Protein AF-A0A7V3SNQ9-F1 (afdb_monomer_lite)

Structure (mmCIF, N/CA/C/O backbone):
data_AF-A0A7V3SNQ9-F1
#
_entry.id   AF-A0A7V3SNQ9-F1
#
loop_
_atom_site.group_PDB
_atom_site.id
_atom_site.type_symbol
_atom_site.label_atom_id
_atom_site.label_alt_id
_atom_site.label_comp_id
_atom_site.label_asym_id
_atom_site.label_entity_id
_atom_site.label_seq_id
_atom_site.pdbx_PDB_ins_code
_atom_site.Cartn_x
_atom_site.Cartn_y
_atom_site.Cartn_z
_atom_site.occupancy
_atom_site.B_iso_or_equiv
_atom_site.auth_seq_id
_atom_site.auth_comp_id
_at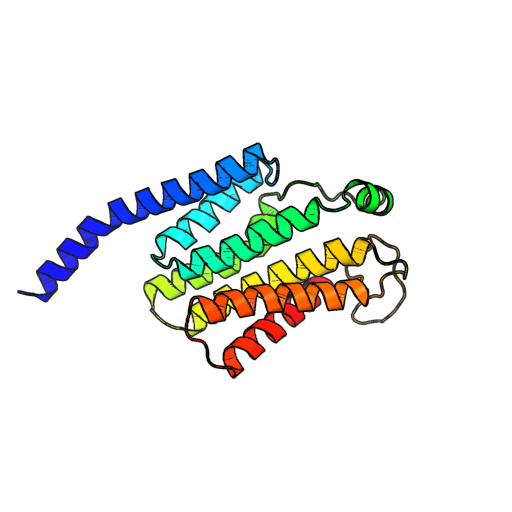om_site.auth_asym_id
_atom_site.auth_atom_id
_atom_site.pdbx_PDB_model_num
ATOM 1 N N . MET A 1 1 ? -28.960 12.012 31.527 1.00 56.34 1 MET A N 1
ATOM 2 C CA . MET A 1 1 ? -27.952 11.329 32.367 1.00 56.34 1 MET A CA 1
ATOM 3 C C . MET A 1 1 ? -27.255 10.157 31.669 1.00 56.34 1 MET A C 1
ATOM 5 O O . MET A 1 1 ? -26.177 9.825 32.125 1.00 56.34 1 MET A O 1
ATOM 9 N N . SER A 1 2 ? -27.775 9.563 30.577 1.00 59.91 2 SER A N 1
ATOM 10 C CA . SER A 1 2 ? -27.042 8.512 29.832 1.00 59.91 2 SER A CA 1
ATOM 11 C C . SER A 1 2 ? -25.977 9.059 28.866 1.00 59.91 2 SER A C 1
ATOM 13 O O . SER A 1 2 ? -24.865 8.559 28.856 1.00 59.91 2 SER A O 1
ATOM 15 N N . ALA A 1 3 ? -26.262 10.145 28.134 1.00 58.03 3 ALA A N 1
ATOM 16 C CA . ALA A 1 3 ? -25.325 10.704 27.147 1.00 58.03 3 ALA A CA 1
ATOM 17 C C . ALA A 1 3 ? -24.013 11.252 27.747 1.00 58.03 3 ALA A C 1
ATOM 19 O O . ALA A 1 3 ? -22.988 11.243 27.079 1.00 58.03 3 ALA A O 1
ATOM 20 N N . SER A 1 4 ? -24.036 11.721 29.001 1.00 61.12 4 SER A N 1
ATOM 21 C CA . SER A 1 4 ? -22.838 12.199 29.704 1.00 61.12 4 SER A CA 1
ATOM 22 C C . SER A 1 4 ? -21.940 11.048 30.169 1.00 61.12 4 SER A C 1
ATOM 24 O O . SER A 1 4 ? -20.722 11.168 30.102 1.00 61.12 4 SER A O 1
ATOM 26 N N . ALA A 1 5 ? -22.535 9.923 30.582 1.00 61.12 5 ALA A N 1
ATOM 27 C CA . ALA A 1 5 ? -21.797 8.737 31.012 1.00 61.12 5 ALA A CA 1
ATOM 28 C C . ALA A 1 5 ? -21.094 8.052 29.825 1.00 61.12 5 ALA A C 1
ATOM 30 O O . ALA A 1 5 ? -19.907 7.759 29.925 1.00 61.12 5 ALA A O 1
ATOM 31 N N . ASP A 1 6 ? -21.775 7.919 28.677 1.00 60.25 6 ASP A N 1
ATOM 32 C CA . ASP A 1 6 ? -21.181 7.360 27.449 1.00 60.25 6 ASP A CA 1
ATOM 33 C C . ASP A 1 6 ? -19.996 8.202 26.946 1.00 60.25 6 ASP A C 1
ATOM 35 O O . ASP A 1 6 ? -18.978 7.659 26.517 1.00 60.25 6 ASP A O 1
ATOM 39 N N . SER A 1 7 ? -20.092 9.535 27.026 1.00 61.72 7 SER A N 1
ATOM 40 C CA . SER A 1 7 ? -18.997 10.421 26.615 1.00 61.72 7 SER A CA 1
ATOM 41 C C . SER A 1 7 ? -17.794 10.366 27.561 1.00 61.72 7 SER A C 1
ATOM 43 O O . SER A 1 7 ? -16.654 10.422 27.105 1.00 61.72 7 SER A O 1
ATOM 45 N N . GLU A 1 8 ? -18.019 10.229 28.870 1.00 61.47 8 GLU A N 1
ATOM 46 C CA . GLU A 1 8 ? -16.934 10.115 29.853 1.00 61.47 8 GLU A CA 1
ATOM 47 C C . GLU A 1 8 ? -16.230 8.753 29.760 1.00 61.47 8 GLU A C 1
ATOM 49 O O . GLU A 1 8 ? -15.000 8.692 29.826 1.00 61.47 8 GLU A O 1
ATOM 54 N N . GLU A 1 9 ? -16.981 7.675 29.521 1.00 61.00 9 GLU A N 1
ATOM 55 C CA . GLU A 1 9 ? -16.439 6.325 29.329 1.00 61.00 9 GLU A CA 1
ATOM 56 C C . GLU A 1 9 ? -15.665 6.207 27.999 1.00 61.00 9 GLU A C 1
ATOM 58 O O . GLU A 1 9 ? -14.564 5.646 27.960 1.00 61.00 9 GLU A O 1
ATOM 63 N N . GLN A 1 10 ? -16.156 6.843 26.924 1.00 60.59 10 GLN A N 1
ATOM 64 C CA . GLN A 1 10 ? -15.429 6.959 25.651 1.00 60.59 10 GLN A CA 1
ATOM 65 C C . GLN A 1 10 ? -14.103 7.718 25.791 1.00 60.59 10 GLN A C 1
ATOM 67 O O . GLN A 1 10 ? -13.087 7.293 25.231 1.00 60.59 10 GLN A O 1
ATOM 72 N N . VAL A 1 11 ? -14.080 8.819 26.548 1.00 65.00 11 VAL A N 1
ATOM 73 C CA . VAL A 1 11 ? -12.856 9.607 26.772 1.00 65.00 11 VAL A CA 1
ATOM 74 C C . VAL A 1 11 ? -11.849 8.843 27.638 1.00 65.00 11 VAL A C 1
ATOM 76 O O . VAL A 1 11 ? -10.647 8.940 27.392 1.00 65.00 11 VAL A O 1
ATOM 79 N N . GLN A 1 12 ? -12.303 8.034 28.600 1.00 63.94 12 GLN A N 1
ATOM 80 C CA . GLN A 1 12 ? -11.417 7.204 29.430 1.00 63.94 12 GLN A CA 1
ATOM 81 C C . GLN A 1 12 ? -10.809 6.010 28.672 1.00 63.94 12 GLN A C 1
ATOM 83 O O . GLN A 1 12 ? -9.670 5.628 28.950 1.00 63.94 12 GLN A O 1
ATOM 88 N N . GLY A 1 13 ? -11.514 5.445 27.684 1.00 72.06 13 GLY A N 1
ATOM 89 C CA . GLY A 1 13 ? -10.998 4.357 26.838 1.00 72.06 13 GLY A CA 1
ATOM 90 C C . GLY A 1 13 ? -9.998 4.803 25.760 1.00 72.06 13 GLY A C 1
ATOM 91 O O . GLY A 1 13 ? -9.189 3.999 25.287 1.00 72.06 13 GLY A O 1
ATOM 92 N N . LEU A 1 14 ? -10.015 6.086 25.391 1.00 77.00 14 LEU A N 1
ATOM 93 C CA . LEU A 1 14 ? -9.230 6.642 24.285 1.00 77.00 14 LEU A CA 1
ATOM 94 C C . LEU A 1 14 ? -7.699 6.612 24.511 1.00 77.00 14 LEU A C 1
ATOM 96 O O . LEU A 1 14 ? -6.973 6.204 23.606 1.00 77.00 14 LEU A O 1
ATOM 100 N N . PRO A 1 15 ? -7.149 6.944 25.695 1.00 83.69 15 PRO A N 1
ATOM 101 C CA . PRO A 1 15 ? -5.716 6.794 25.953 1.00 83.69 15 PRO A CA 1
ATOM 102 C C . PRO A 1 15 ? -5.244 5.339 25.848 1.00 83.69 15 PRO A C 1
ATOM 104 O O . PRO A 1 15 ? -4.175 5.067 25.302 1.00 83.69 15 PRO A O 1
ATOM 107 N N . VAL A 1 16 ? -6.049 4.391 26.340 1.00 83.88 16 VAL A N 1
ATOM 108 C CA . VAL A 1 16 ? -5.709 2.961 26.332 1.00 83.88 16 VAL A CA 1
ATOM 109 C C . VAL A 1 16 ? -5.695 2.414 24.903 1.00 83.88 16 VAL A C 1
ATOM 111 O O . VAL A 1 16 ? -4.757 1.704 24.531 1.00 83.88 16 VAL A O 1
ATOM 114 N N . SER A 1 17 ? -6.680 2.779 24.076 1.00 86.31 17 SER A N 1
ATOM 115 C CA . SER A 1 17 ? -6.736 2.351 22.673 1.00 86.31 17 SER A CA 1
ATOM 116 C C . SER A 1 17 ? -5.580 2.923 21.845 1.00 86.31 17 SER A C 1
ATOM 118 O O . SER A 1 17 ? -4.980 2.196 21.051 1.00 86.31 17 SER A O 1
ATOM 120 N N . LEU A 1 18 ? -5.183 4.177 22.090 1.00 91.75 18 LEU A N 1
ATOM 121 C CA . LEU A 1 18 ? -4.022 4.796 21.442 1.00 91.75 18 LEU A CA 1
ATOM 122 C C . LEU A 1 18 ? -2.698 4.121 21.824 1.00 91.75 18 LEU A C 1
ATOM 124 O O . LEU A 1 18 ? -1.842 3.927 20.955 1.00 91.75 18 LEU A O 1
ATOM 128 N N . LEU A 1 19 ? -2.529 3.737 23.093 1.00 93.31 19 LEU A N 1
ATOM 129 C CA . LEU A 1 19 ? -1.346 3.005 23.560 1.00 93.31 19 LEU A CA 1
ATOM 130 C C . LEU A 1 19 ? -1.280 1.594 22.969 1.00 93.31 19 LEU A C 1
ATOM 132 O O . LEU A 1 19 ? -0.215 1.166 22.519 1.00 93.31 19 LEU A O 1
ATOM 136 N N . LEU A 1 20 ? -2.413 0.887 22.912 1.00 93.62 20 LEU A N 1
ATOM 137 C CA . LEU A 1 20 ? -2.489 -0.423 22.268 1.00 93.62 20 LEU A CA 1
ATOM 138 C C . LEU A 1 20 ? -2.165 -0.324 20.771 1.00 93.62 20 LEU A C 1
ATOM 140 O O . LEU A 1 20 ? -1.368 -1.111 20.258 1.00 93.62 20 LEU A O 1
ATOM 144 N N . ALA A 1 21 ? -2.715 0.675 20.079 1.00 94.94 21 ALA A N 1
ATOM 145 C CA . ALA A 1 21 ? -2.416 0.936 18.676 1.00 94.94 21 ALA A CA 1
ATOM 146 C C . ALA A 1 21 ? -0.919 1.200 18.446 1.00 94.94 21 ALA A C 1
ATOM 148 O O . ALA A 1 21 ? -0.330 0.656 17.508 1.00 94.94 21 ALA A O 1
ATOM 149 N N . ALA A 1 22 ? -0.285 1.989 19.319 1.00 96.06 22 ALA A N 1
ATOM 150 C CA . ALA A 1 22 ? 1.150 2.257 19.254 1.00 96.06 22 ALA A CA 1
ATOM 151 C C . ALA A 1 22 ? 1.970 0.979 19.483 1.00 96.06 22 ALA A C 1
ATOM 153 O O . ALA A 1 22 ? 2.929 0.720 18.754 1.00 96.06 22 ALA A O 1
ATOM 154 N N . PHE A 1 23 ? 1.573 0.149 20.450 1.00 96.62 23 PHE A N 1
ATOM 155 C CA . PHE A 1 23 ? 2.221 -1.133 20.726 1.00 96.62 23 PHE A CA 1
ATOM 156 C C . PHE A 1 23 ? 2.153 -2.085 19.522 1.00 96.62 23 PHE A C 1
ATOM 158 O O . PHE A 1 23 ? 3.176 -2.642 19.115 1.00 96.62 23 PHE A O 1
ATOM 165 N N . LEU A 1 24 ? 0.976 -2.229 18.905 1.00 96.38 24 LEU A N 1
ATOM 166 C CA . LEU A 1 24 ? 0.789 -3.066 17.715 1.00 96.38 24 LEU A CA 1
ATOM 167 C C . LEU A 1 24 ? 1.603 -2.545 16.521 1.00 96.38 24 LEU A C 1
ATOM 169 O O . LEU A 1 24 ? 2.325 -3.318 15.883 1.00 96.38 24 LEU A O 1
ATOM 173 N N . ALA A 1 25 ? 1.563 -1.233 16.263 1.00 96.06 25 ALA A N 1
ATOM 174 C CA . ALA A 1 25 ? 2.365 -0.600 15.215 1.00 96.06 25 ALA A CA 1
ATOM 175 C C . ALA A 1 25 ? 3.869 -0.825 15.438 1.00 96.06 25 ALA A C 1
ATOM 177 O O . ALA A 1 25 ? 4.585 -1.220 14.513 1.00 96.06 25 ALA A O 1
ATOM 178 N N . ALA A 1 26 ? 4.348 -0.647 16.673 1.00 96.38 26 ALA A N 1
ATOM 179 C CA . ALA A 1 26 ? 5.737 -0.906 17.035 1.00 96.38 26 ALA A CA 1
ATOM 180 C C . ALA A 1 26 ? 6.115 -2.378 16.813 1.00 96.38 26 ALA A C 1
ATOM 182 O O . ALA A 1 26 ? 7.167 -2.653 16.237 1.00 96.38 26 ALA A O 1
ATOM 183 N N . GLY A 1 27 ? 5.255 -3.327 17.193 1.00 96.12 27 GLY A N 1
ATOM 184 C CA . GLY A 1 27 ? 5.474 -4.757 16.954 1.00 96.12 27 GLY A CA 1
ATOM 185 C C . GLY A 1 27 ? 5.683 -5.084 15.470 1.00 96.12 27 GLY A C 1
ATOM 186 O O . GLY A 1 27 ? 6.649 -5.772 15.109 1.00 96.12 27 GLY A O 1
ATOM 187 N N . VAL A 1 28 ? 4.836 -4.529 14.597 1.00 95.94 28 VAL A N 1
ATOM 188 C CA . VAL A 1 28 ? 4.948 -4.678 13.134 1.00 95.94 28 VAL A CA 1
ATOM 189 C C . VAL A 1 28 ? 6.248 -4.052 12.617 1.00 95.94 28 VAL A C 1
ATOM 191 O O . VAL A 1 28 ? 7.011 -4.710 11.902 1.00 95.94 28 VAL A O 1
ATOM 194 N N . VAL A 1 29 ? 6.550 -2.812 13.013 1.00 95.88 29 VAL A N 1
ATOM 195 C CA . VAL A 1 29 ? 7.745 -2.079 12.562 1.00 95.88 29 VAL A CA 1
ATOM 196 C C . VAL A 1 29 ? 9.039 -2.747 13.025 1.00 95.88 29 VAL A C 1
ATOM 198 O O . VAL A 1 29 ? 9.966 -2.910 12.229 1.00 95.88 29 VAL A O 1
ATOM 201 N N . LEU A 1 30 ? 9.113 -3.193 14.280 1.00 95.38 30 LEU A N 1
ATOM 202 C CA . LEU A 1 30 ? 10.278 -3.904 14.814 1.00 95.38 30 LEU A CA 1
ATOM 203 C C . LEU A 1 30 ? 10.506 -5.224 14.075 1.00 95.38 30 LEU A C 1
ATOM 205 O O . LEU A 1 30 ? 11.644 -5.559 13.735 1.00 95.38 30 LEU A O 1
ATOM 209 N N . SER A 1 31 ? 9.432 -5.955 13.773 1.00 94.12 31 SER A N 1
ATOM 210 C CA . SER A 1 31 ? 9.502 -7.186 12.977 1.00 94.12 31 SER A CA 1
ATOM 211 C C . SER A 1 31 ? 10.017 -6.897 11.565 1.00 94.12 31 SER A C 1
ATOM 213 O O . SER A 1 31 ? 10.958 -7.539 11.093 1.00 94.12 31 SER A O 1
ATOM 215 N N . ALA A 1 32 ? 9.489 -5.857 10.920 1.00 92.75 32 ALA A N 1
ATOM 216 C CA . ALA A 1 32 ? 9.933 -5.405 9.608 1.00 92.75 32 ALA A CA 1
ATOM 217 C C . ALA A 1 32 ? 11.400 -4.937 9.584 1.00 92.75 32 ALA A C 1
ATOM 219 O O . ALA A 1 32 ? 12.126 -5.232 8.629 1.00 92.75 32 ALA A O 1
ATOM 220 N N . LEU A 1 33 ? 11.871 -4.249 10.628 1.00 91.62 33 LEU A N 1
ATOM 221 C CA . LEU A 1 33 ? 13.273 -3.852 10.781 1.00 91.62 33 LEU A CA 1
ATOM 222 C C . LEU A 1 33 ? 14.192 -5.068 10.927 1.00 91.62 33 LEU A C 1
ATOM 224 O O . LEU A 1 33 ? 15.201 -5.145 10.220 1.00 91.62 33 LEU A O 1
ATOM 228 N N . ARG A 1 34 ? 13.821 -6.050 11.765 1.00 91.94 34 ARG A N 1
ATOM 229 C CA . ARG A 1 34 ? 14.575 -7.312 11.914 1.00 91.94 34 ARG A CA 1
ATOM 230 C C . ARG A 1 34 ? 14.669 -8.065 10.599 1.00 91.94 34 ARG A C 1
ATOM 232 O O . ARG A 1 34 ? 15.743 -8.530 10.216 1.00 91.94 34 ARG A O 1
ATOM 239 N N . LEU A 1 35 ? 13.567 -8.108 9.858 1.00 90.56 35 LEU A N 1
ATOM 240 C CA . LEU A 1 35 ? 13.554 -8.710 8.537 1.00 90.56 35 LEU A CA 1
ATOM 241 C C . LEU A 1 35 ? 14.324 -7.867 7.510 1.00 90.56 35 LEU A C 1
ATOM 243 O O . LEU A 1 35 ? 14.667 -8.400 6.460 1.00 90.56 35 LEU A O 1
ATOM 247 N N . ARG A 1 36 ? 14.670 -6.599 7.787 1.00 89.44 36 ARG A N 1
ATOM 248 C CA . ARG A 1 36 ? 15.285 -5.591 6.889 1.00 89.44 36 ARG A CA 1
ATOM 249 C C . ARG A 1 36 ? 14.369 -5.104 5.755 1.00 89.44 36 ARG A C 1
ATOM 251 O O . ARG A 1 36 ? 14.854 -4.889 4.638 1.00 89.44 36 ARG A O 1
ATOM 258 N N . TRP A 1 37 ? 13.057 -5.067 5.985 1.00 89.69 37 TRP A N 1
ATOM 259 C CA . TRP A 1 37 ? 12.030 -4.621 5.023 1.00 89.69 37 TRP A CA 1
ATOM 260 C C . TRP A 1 37 ? 11.994 -3.088 4.929 1.00 89.69 37 TRP A C 1
ATOM 262 O O . TRP A 1 37 ? 11.825 -2.536 3.845 1.00 89.69 37 TRP A O 1
ATOM 272 N N . LEU A 1 38 ? 12.259 -2.411 6.050 1.00 90.12 38 LEU A N 1
ATOM 273 C CA . LEU A 1 38 ? 12.266 -0.953 6.175 1.00 90.12 38 LEU A CA 1
ATOM 274 C C . LEU A 1 38 ? 13.678 -0.410 6.430 1.00 90.12 38 LEU A C 1
ATOM 276 O O . LEU A 1 38 ? 14.527 -1.085 7.027 1.00 90.12 38 LEU A O 1
ATOM 280 N N . SER A 1 39 ? 13.938 0.813 5.963 1.00 92.25 39 SER A N 1
ATOM 281 C CA . SER A 1 39 ? 15.069 1.621 6.432 1.00 92.25 39 SER A CA 1
ATOM 282 C C . SER A 1 39 ? 14.725 2.250 7.796 1.00 92.25 39 SER A C 1
ATOM 284 O O . SER A 1 39 ? 13.561 2.216 8.194 1.00 92.25 39 SER A O 1
ATOM 286 N N . PRO A 1 40 ? 15.688 2.834 8.533 1.00 91.88 40 PRO A N 1
ATOM 287 C CA . PRO A 1 40 ? 15.373 3.555 9.769 1.00 91.88 40 PRO A CA 1
ATOM 288 C C . PRO A 1 40 ? 14.364 4.696 9.560 1.00 91.88 40 PRO A C 1
ATOM 290 O O . PRO A 1 40 ? 13.423 4.828 10.336 1.00 91.88 40 PRO A O 1
ATOM 293 N N . SER A 1 41 ? 14.495 5.466 8.472 1.00 93.94 41 SER A N 1
ATOM 294 C CA . SER A 1 41 ? 13.528 6.517 8.124 1.00 93.94 41 SER A CA 1
ATOM 295 C C . SER A 1 41 ? 12.167 5.931 7.735 1.00 93.94 41 SER A C 1
ATOM 297 O O . SER A 1 41 ? 11.130 6.415 8.184 1.00 93.94 41 SER A O 1
ATOM 299 N N . GLY A 1 42 ? 12.159 4.839 6.964 1.00 93.44 42 GLY A N 1
ATOM 300 C CA . GLY A 1 42 ? 10.940 4.112 6.614 1.00 93.44 42 GLY A CA 1
ATOM 301 C C . GLY A 1 42 ? 10.223 3.524 7.828 1.00 93.44 42 GLY A C 1
ATOM 302 O O . GLY A 1 42 ? 8.999 3.484 7.844 1.00 93.44 42 GLY A O 1
ATOM 303 N N . ALA A 1 43 ? 10.956 3.109 8.863 1.00 95.38 43 ALA A N 1
ATOM 304 C CA . ALA A 1 43 ? 10.383 2.586 10.098 1.00 95.38 43 ALA A CA 1
ATOM 305 C C . ALA A 1 43 ? 9.600 3.645 10.877 1.00 95.38 43 ALA A C 1
ATOM 307 O O . ALA A 1 43 ? 8.504 3.348 11.342 1.00 95.38 43 ALA A O 1
ATOM 308 N N . LEU A 1 44 ? 10.112 4.876 10.963 1.00 96.31 44 LEU A N 1
ATOM 309 C CA . LEU A 1 44 ? 9.378 5.981 11.584 1.00 96.31 44 LEU A CA 1
ATOM 310 C C . LEU A 1 44 ? 8.096 6.307 10.804 1.00 96.31 44 LEU A C 1
ATOM 312 O O . LEU A 1 44 ? 7.024 6.402 11.394 1.00 96.31 44 LEU A O 1
ATOM 316 N N . ALA A 1 45 ? 8.188 6.409 9.476 1.00 96.25 45 ALA A N 1
ATOM 317 C CA . ALA A 1 45 ? 7.015 6.644 8.634 1.00 96.25 45 ALA A CA 1
ATOM 318 C C . ALA A 1 45 ? 5.979 5.512 8.764 1.00 96.25 45 ALA A C 1
ATOM 320 O O . ALA A 1 45 ? 4.789 5.769 8.929 1.00 96.25 45 ALA A O 1
ATOM 321 N N . ALA A 1 46 ? 6.431 4.255 8.751 1.00 96.06 46 ALA A N 1
ATOM 322 C CA . ALA A 1 46 ? 5.565 3.088 8.891 1.00 96.06 46 ALA A CA 1
ATOM 323 C C . ALA A 1 46 ? 4.935 3.002 10.285 1.00 96.06 46 ALA A C 1
ATOM 325 O O . ALA A 1 46 ? 3.797 2.555 10.402 1.00 96.06 46 ALA A O 1
ATOM 326 N N . PHE A 1 47 ? 5.644 3.450 11.324 1.00 97.69 47 PHE A N 1
ATOM 327 C CA . PHE A 1 47 ? 5.089 3.554 12.668 1.00 97.69 47 PHE A CA 1
ATOM 328 C C . PHE A 1 47 ? 3.930 4.544 12.703 1.00 97.69 47 PHE A C 1
ATOM 330 O O . PHE A 1 47 ? 2.880 4.191 13.218 1.00 97.69 47 PHE A O 1
ATOM 337 N N . LEU A 1 48 ? 4.075 5.734 12.112 1.00 96.69 48 LEU A N 1
ATOM 338 C CA . LEU A 1 48 ? 2.999 6.732 12.083 1.00 96.69 48 LEU A CA 1
ATOM 339 C C . LEU A 1 48 ? 1.780 6.243 11.288 1.00 96.69 48 LEU A C 1
ATOM 341 O O . LEU A 1 48 ? 0.663 6.287 11.797 1.00 96.69 48 LEU A O 1
ATOM 345 N N . VAL A 1 49 ? 2.001 5.712 10.079 1.00 97.25 49 VAL A N 1
ATOM 346 C CA . VAL A 1 49 ? 0.939 5.126 9.237 1.00 97.25 49 VAL A CA 1
ATOM 347 C C . VAL A 1 49 ? 0.221 3.995 9.974 1.00 97.25 49 VAL A C 1
ATOM 349 O O . VAL A 1 49 ? -1.009 3.966 10.051 1.00 97.25 49 VAL A O 1
ATOM 352 N N . GLY A 1 50 ? 0.993 3.068 10.547 1.00 96.75 50 GLY A N 1
ATOM 353 C CA . GLY A 1 50 ? 0.461 1.947 11.308 1.00 96.75 50 GLY A CA 1
ATOM 354 C C . GLY A 1 50 ? -0.313 2.422 12.528 1.00 96.75 50 GLY A C 1
ATOM 355 O O . GLY A 1 50 ? -1.452 2.014 12.712 1.00 96.75 50 GLY A O 1
ATOM 356 N N . TRP A 1 51 ? 0.266 3.316 13.326 1.00 96.81 51 TRP A N 1
ATOM 357 C CA . TRP A 1 51 ? -0.339 3.808 14.557 1.00 96.81 51 TRP A CA 1
ATOM 358 C C . TRP A 1 51 ? -1.689 4.468 14.300 1.00 96.81 51 TRP A C 1
ATOM 360 O O . TRP A 1 51 ? -2.652 4.076 14.945 1.00 96.81 51 TRP A O 1
ATOM 370 N N . VAL A 1 52 ? -1.795 5.369 13.317 1.00 96.06 52 VAL A N 1
ATOM 371 C CA . VAL A 1 52 ? -3.080 5.992 12.948 1.00 96.06 52 VAL A CA 1
ATOM 372 C C . VAL A 1 52 ? -4.083 4.946 12.455 1.00 96.06 52 VAL A C 1
ATOM 374 O O . VAL A 1 52 ? -5.247 4.968 12.851 1.00 96.06 52 VAL A O 1
ATOM 377 N N . THR A 1 53 ? -3.635 3.983 11.645 1.00 96.25 53 THR A N 1
ATOM 378 C CA . THR A 1 53 ? -4.509 2.911 11.145 1.00 96.25 53 THR A CA 1
ATOM 379 C C . THR A 1 53 ? -5.041 2.040 12.285 1.00 96.25 53 THR A C 1
ATOM 381 O O . THR A 1 53 ? -6.239 1.782 12.340 1.00 96.25 53 THR A O 1
ATOM 384 N N . PHE A 1 54 ? -4.196 1.623 13.232 1.00 95.19 54 PHE A N 1
ATOM 385 C CA . PHE A 1 54 ? -4.634 0.865 14.409 1.00 95.19 54 PHE A CA 1
ATOM 386 C C . PHE A 1 54 ? -5.479 1.721 15.367 1.00 95.19 54 PHE A C 1
ATOM 388 O O . PHE A 1 54 ? -6.444 1.222 15.939 1.00 95.19 54 PHE A O 1
ATOM 395 N N . ALA A 1 55 ? -5.154 3.009 15.510 1.00 94.12 55 ALA A N 1
ATOM 396 C CA . ALA A 1 55 ? -5.876 3.959 16.356 1.00 94.12 55 ALA A CA 1
ATOM 397 C C . ALA A 1 55 ? -7.288 4.265 15.842 1.00 94.12 55 ALA A C 1
ATOM 399 O O . ALA A 1 55 ? -8.137 4.661 16.633 1.00 94.12 55 ALA A O 1
ATOM 400 N N . SER A 1 56 ? -7.571 4.020 14.555 1.00 92.06 56 SER A N 1
ATOM 401 C CA . SER A 1 56 ? -8.935 4.087 14.007 1.00 92.06 56 SER A CA 1
ATOM 402 C C . SER A 1 56 ? -9.912 3.104 14.670 1.00 92.06 56 SER A C 1
ATOM 404 O O . SER A 1 56 ? -11.116 3.202 14.457 1.00 92.06 56 SER A O 1
ATOM 406 N N . GLY A 1 57 ? -9.406 2.121 15.427 1.00 84.88 57 GLY A N 1
ATOM 407 C CA . GLY A 1 57 ? -10.211 1.072 16.054 1.00 84.88 57 GLY A CA 1
ATOM 408 C C . GLY A 1 57 ? -10.687 -0.011 15.080 1.00 84.88 57 GLY A C 1
ATOM 409 O O . GLY A 1 57 ? -11.315 -0.980 15.503 1.00 84.88 57 GLY A O 1
ATOM 410 N N . SER A 1 58 ? -10.366 0.101 13.786 1.00 89.62 58 SER A N 1
ATOM 411 C CA . SER A 1 58 ? -10.764 -0.868 12.765 1.00 89.62 58 SER A CA 1
ATOM 412 C C . SER A 1 58 ? -9.684 -1.928 12.534 1.00 89.62 58 SER A C 1
ATOM 414 O O . SER A 1 58 ? -8.663 -1.693 11.882 1.00 89.62 58 SER A O 1
ATOM 416 N N . TRP A 1 59 ? -9.937 -3.153 13.001 1.00 94.00 59 TRP A N 1
ATOM 417 C CA . TRP A 1 59 ? -9.081 -4.302 12.681 1.00 94.00 59 TRP A CA 1
ATOM 418 C C . TRP A 1 59 ? -9.111 -4.637 11.180 1.00 94.00 59 TRP A C 1
ATOM 420 O O . TRP A 1 59 ? -8.121 -5.121 10.629 1.00 94.00 59 TRP A O 1
ATOM 430 N N . GLN A 1 60 ? -10.219 -4.324 10.502 1.00 96.69 60 GLN A N 1
ATOM 431 C CA . GLN A 1 60 ? -10.355 -4.446 9.055 1.00 96.69 60 GLN A CA 1
ATOM 432 C C . GLN A 1 60 ? -9.316 -3.568 8.336 1.00 96.69 60 GLN A C 1
ATOM 434 O O . GLN A 1 60 ? -8.728 -3.993 7.340 1.00 96.69 60 GLN A O 1
ATOM 439 N N . ALA A 1 61 ? -9.030 -2.369 8.866 1.00 96.81 61 ALA A N 1
ATOM 440 C CA . ALA A 1 61 ? -8.104 -1.427 8.240 1.00 96.81 61 ALA A CA 1
ATOM 441 C C . ALA A 1 61 ? -6.679 -1.955 8.366 1.00 96.81 61 ALA A C 1
ATOM 443 O O . ALA A 1 61 ? -5.907 -1.962 7.404 1.00 96.81 61 ALA A O 1
ATOM 444 N N . ALA A 1 62 ? -6.366 -2.495 9.545 1.00 96.31 62 ALA A N 1
ATOM 445 C CA . ALA A 1 62 ? -5.120 -3.198 9.784 1.00 96.31 62 ALA A CA 1
ATOM 446 C C . ALA A 1 62 ? -4.944 -4.390 8.830 1.00 96.31 62 ALA A C 1
ATOM 448 O O . ALA A 1 62 ? -3.860 -4.551 8.275 1.00 96.31 62 ALA A O 1
ATOM 449 N N . ALA A 1 63 ? -5.985 -5.193 8.580 1.00 97.88 63 ALA A N 1
ATOM 450 C CA . ALA A 1 63 ? -5.903 -6.326 7.654 1.00 97.88 63 ALA A CA 1
ATOM 451 C C . ALA A 1 63 ? -5.540 -5.889 6.222 1.00 97.88 63 ALA A C 1
ATOM 453 O O . ALA A 1 63 ? -4.666 -6.491 5.592 1.00 97.88 63 ALA A O 1
ATOM 454 N N . VAL A 1 64 ? -6.149 -4.808 5.727 1.00 98.25 64 VAL A N 1
ATOM 455 C CA . VAL A 1 64 ? -5.859 -4.233 4.400 1.00 98.25 64 VAL A CA 1
ATOM 456 C C . VAL A 1 64 ? -4.431 -3.674 4.334 1.00 98.25 64 VAL A C 1
ATOM 458 O O . VAL A 1 64 ? -3.664 -4.052 3.443 1.00 98.25 64 VAL A O 1
ATOM 461 N N . LEU A 1 65 ? -4.033 -2.845 5.309 1.00 97.75 65 LEU A N 1
ATOM 462 C CA . LEU A 1 65 ? -2.674 -2.293 5.406 1.00 97.75 65 LEU A CA 1
ATOM 463 C C . LEU A 1 65 ? -1.618 -3.409 5.453 1.00 97.75 65 LEU A C 1
ATOM 465 O O . LEU A 1 65 ? -0.627 -3.370 4.718 1.00 97.75 65 LEU A O 1
ATOM 469 N N . LEU A 1 66 ? -1.819 -4.412 6.313 1.00 97.44 66 LEU A N 1
ATOM 470 C CA . LEU A 1 66 ? -0.885 -5.525 6.475 1.00 97.44 66 LEU A CA 1
ATOM 471 C C . LEU A 1 66 ? -0.820 -6.391 5.215 1.00 97.44 66 LEU A C 1
ATOM 473 O O . LEU A 1 66 ? 0.269 -6.845 4.865 1.00 97.44 66 LEU A O 1
ATOM 477 N N . THR A 1 67 ? -1.932 -6.566 4.498 1.00 98.25 67 THR A N 1
ATOM 478 C CA . THR A 1 67 ? -1.955 -7.282 3.213 1.00 98.25 67 THR A CA 1
ATOM 479 C C . THR A 1 67 ? -1.042 -6.610 2.197 1.00 98.25 67 THR A C 1
ATOM 481 O O . THR A 1 67 ? -0.151 -7.269 1.653 1.00 98.25 67 THR A O 1
ATOM 484 N N . PHE A 1 68 ? -1.191 -5.297 1.989 1.00 97.12 68 PHE A N 1
ATOM 485 C CA . PHE A 1 68 ? -0.276 -4.535 1.136 1.00 97.12 68 PHE A CA 1
ATOM 486 C C . PHE A 1 68 ? 1.169 -4.672 1.627 1.00 97.12 68 PHE A C 1
ATOM 488 O O . PHE A 1 68 ? 2.062 -5.058 0.871 1.00 97.12 68 PHE A O 1
ATOM 495 N N . PHE A 1 69 ? 1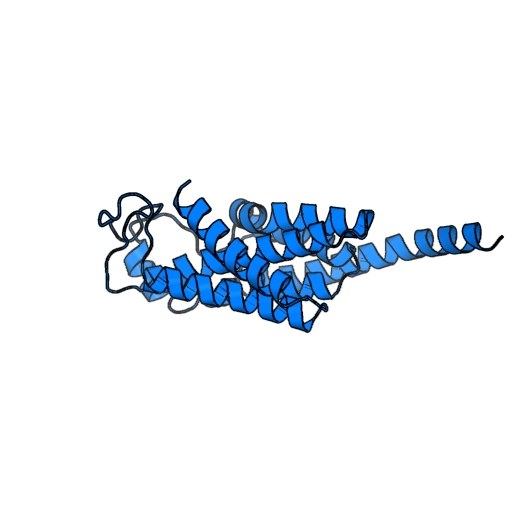.405 -4.384 2.908 1.00 96.00 69 PHE A N 1
ATOM 496 C CA . PHE A 1 69 ? 2.750 -4.315 3.462 1.00 96.00 69 PHE A CA 1
ATOM 497 C C . PHE A 1 69 ? 3.507 -5.643 3.348 1.00 96.00 69 PHE A C 1
ATOM 499 O O . PHE A 1 69 ? 4.652 -5.657 2.888 1.00 96.00 69 PHE A O 1
ATOM 506 N N . VAL A 1 70 ? 2.877 -6.750 3.747 1.00 96.00 70 VAL A N 1
ATOM 507 C CA . VAL A 1 70 ? 3.490 -8.083 3.760 1.00 96.00 70 VAL A CA 1
ATOM 508 C C . VAL A 1 70 ? 3.712 -8.590 2.344 1.00 96.00 70 VAL A C 1
ATOM 510 O O . VAL A 1 70 ? 4.837 -8.970 2.011 1.00 96.00 70 VAL A O 1
ATOM 513 N N . THR A 1 71 ? 2.675 -8.575 1.503 1.00 96.75 71 THR A N 1
ATOM 514 C CA . THR A 1 71 ? 2.770 -9.164 0.159 1.00 96.75 71 THR A CA 1
ATOM 515 C C . THR A 1 71 ? 3.750 -8.397 -0.719 1.00 96.75 71 THR A C 1
ATOM 517 O O . THR A 1 71 ? 4.633 -9.004 -1.326 1.00 96.75 71 THR A O 1
ATOM 520 N N . SER A 1 72 ? 3.688 -7.065 -0.700 1.00 93.88 72 SER A N 1
ATOM 521 C CA . SER A 1 72 ? 4.622 -6.238 -1.453 1.00 93.88 72 SER A CA 1
ATOM 522 C C . SER A 1 72 ? 6.059 -6.361 -0.937 1.00 93.88 72 SER A C 1
ATOM 524 O O . SER A 1 72 ? 6.983 -6.519 -1.730 1.00 93.88 72 SER A O 1
ATOM 526 N N . SER A 1 73 ? 6.280 -6.365 0.385 1.00 91.50 73 SER A N 1
ATOM 527 C CA . SER A 1 73 ? 7.637 -6.518 0.941 1.00 91.50 73 SER A CA 1
ATOM 528 C C . SER A 1 73 ? 8.246 -7.891 0.644 1.00 91.50 73 SER A C 1
ATOM 530 O O . SER A 1 73 ? 9.458 -8.001 0.421 1.00 91.50 73 SER A O 1
ATOM 532 N N . ALA A 1 74 ? 7.423 -8.943 0.639 1.00 92.50 74 ALA A N 1
ATOM 533 C CA . ALA A 1 74 ? 7.840 -10.282 0.240 1.00 92.50 74 ALA A CA 1
ATOM 534 C C . ALA A 1 74 ? 8.227 -10.314 -1.246 1.00 92.50 74 ALA A C 1
ATOM 536 O O . ALA A 1 74 ? 9.296 -10.826 -1.598 1.00 92.50 74 ALA A O 1
ATOM 537 N N . LEU A 1 75 ? 7.415 -9.697 -2.105 1.00 91.50 75 LEU A N 1
ATOM 538 C CA . LEU A 1 75 ? 7.654 -9.648 -3.542 1.00 91.50 75 LEU A CA 1
ATOM 539 C C . LEU A 1 75 ? 8.909 -8.843 -3.903 1.00 91.50 75 LEU A C 1
ATOM 541 O O . LEU A 1 75 ? 9.724 -9.313 -4.703 1.00 91.50 75 LEU A O 1
ATOM 545 N N . SER A 1 76 ? 9.161 -7.721 -3.218 1.00 87.56 76 SER A N 1
ATOM 546 C CA . SER A 1 76 ? 10.402 -6.945 -3.362 1.00 87.56 76 SER A CA 1
ATOM 547 C C . SER A 1 76 ? 11.665 -7.762 -3.102 1.00 87.56 76 SER A C 1
ATOM 549 O O . SER A 1 76 ? 12.731 -7.502 -3.663 1.00 87.56 76 SER A O 1
ATOM 551 N N . ARG A 1 77 ? 11.566 -8.832 -2.315 1.00 86.31 77 ARG A N 1
ATOM 552 C CA . ARG A 1 77 ? 12.698 -9.722 -2.015 1.00 86.31 77 ARG A CA 1
ATOM 553 C C . ARG A 1 77 ? 12.772 -10.930 -2.917 1.00 86.31 77 ARG A C 1
ATOM 555 O O . ARG A 1 77 ? 13.865 -11.457 -3.143 1.00 86.31 77 ARG A O 1
ATOM 562 N N . TRP A 1 78 ? 11.631 -11.377 -3.413 1.00 90.12 78 TRP A N 1
ATOM 563 C CA . TRP A 1 78 ? 11.569 -12.505 -4.315 1.00 90.12 78 TRP A CA 1
ATOM 564 C C . TRP A 1 78 ? 12.409 -12.228 -5.563 1.00 90.12 78 TRP A C 1
ATOM 566 O O . TRP A 1 78 ? 12.285 -11.184 -6.197 1.00 90.12 78 TRP A O 1
ATOM 576 N N . ARG A 1 79 ? 13.324 -13.151 -5.885 1.00 87.94 79 ARG A N 1
ATOM 577 C CA . ARG A 1 79 ? 14.273 -13.036 -7.011 1.00 87.94 79 ARG A CA 1
ATOM 578 C C . ARG A 1 79 ? 15.078 -11.726 -7.034 1.00 87.94 79 ARG A C 1
ATOM 580 O O . ARG A 1 79 ? 15.458 -11.262 -8.108 1.00 87.94 79 ARG A O 1
ATOM 587 N N . ALA A 1 80 ? 15.397 -11.161 -5.865 1.00 83.06 80 ALA A N 1
ATOM 588 C CA . ALA A 1 80 ? 16.126 -9.894 -5.757 1.00 83.06 80 ALA A CA 1
ATOM 589 C C . ALA A 1 80 ? 17.444 -9.862 -6.553 1.00 83.06 80 ALA A C 1
ATOM 591 O O . ALA A 1 80 ? 17.748 -8.847 -7.161 1.00 83.06 80 ALA A O 1
ATOM 592 N N . GLU A 1 81 ? 18.210 -10.957 -6.610 1.00 82.38 81 GLU A N 1
ATOM 593 C CA . GLU A 1 81 ? 19.467 -10.989 -7.380 1.00 82.38 81 GLU A CA 1
ATOM 594 C C . GLU A 1 81 ? 19.242 -10.861 -8.896 1.00 82.38 81 GLU A C 1
ATOM 596 O O . GLU A 1 81 ? 19.989 -10.179 -9.597 1.00 82.38 81 GLU A O 1
ATOM 601 N N . ARG A 1 82 ? 18.165 -11.469 -9.409 1.00 81.75 82 ARG A N 1
ATOM 602 C CA . ARG A 1 82 ? 17.796 -11.369 -10.826 1.00 81.75 82 ARG A CA 1
ATOM 603 C C . ARG A 1 82 ? 17.327 -9.956 -11.166 1.00 81.75 82 ARG A C 1
ATOM 605 O O . ARG A 1 82 ? 17.761 -9.426 -12.182 1.00 81.75 82 ARG A O 1
ATOM 612 N N . LYS A 1 83 ? 16.513 -9.347 -10.295 1.00 81.75 83 LYS A N 1
ATOM 613 C CA . LYS A 1 83 ? 16.060 -7.952 -10.440 1.00 81.75 83 LYS A CA 1
ATOM 614 C C . LYS A 1 83 ? 17.241 -6.980 -10.392 1.00 81.75 83 LYS A C 1
ATOM 616 O O . LYS A 1 83 ? 17.388 -6.187 -11.308 1.00 81.75 83 LYS A O 1
ATOM 621 N N . ARG A 1 84 ? 18.195 -7.167 -9.468 1.00 72.69 84 ARG A N 1
ATOM 622 C CA . ARG A 1 84 ? 19.440 -6.373 -9.383 1.00 72.69 84 ARG A CA 1
ATOM 623 C C . ARG A 1 84 ? 20.253 -6.362 -10.667 1.00 72.69 84 ARG A C 1
ATOM 625 O O . ARG A 1 84 ? 20.797 -5.328 -11.032 1.00 72.69 84 ARG A O 1
ATOM 632 N N . ARG A 1 85 ? 20.391 -7.507 -11.341 1.00 71.31 85 ARG A N 1
ATOM 633 C CA . ARG A 1 85 ? 21.141 -7.568 -12.605 1.00 71.31 85 ARG A CA 1
ATOM 634 C C . ARG A 1 85 ? 20.503 -6.678 -13.681 1.00 71.31 85 ARG A C 1
ATOM 636 O O . ARG A 1 85 ? 21.233 -6.180 -14.529 1.00 71.31 85 ARG A O 1
ATOM 643 N N . MET A 1 86 ? 19.187 -6.475 -13.617 1.00 67.06 86 MET A N 1
ATOM 644 C CA . MET A 1 86 ? 18.433 -5.591 -14.511 1.00 67.06 86 MET A CA 1
ATOM 645 C C . MET A 1 86 ? 18.409 -4.141 -13.999 1.00 67.06 86 MET A C 1
ATOM 647 O O . MET A 1 86 ? 18.523 -3.217 -14.790 1.00 67.06 86 MET A O 1
ATOM 651 N N . GLU A 1 87 ? 18.366 -3.942 -12.679 1.00 62.03 87 GLU A N 1
ATOM 652 C CA . GLU A 1 87 ? 18.325 -2.635 -12.006 1.00 62.03 87 GLU A CA 1
ATOM 653 C C . GLU A 1 87 ? 19.682 -1.935 -11.865 1.00 62.03 87 GLU A C 1
ATOM 655 O O . GLU A 1 87 ? 19.697 -0.786 -11.447 1.00 62.03 87 GLU A O 1
ATOM 660 N N . ARG A 1 88 ? 20.831 -2.550 -12.197 1.00 52.16 88 ARG A N 1
ATOM 661 C CA . ARG A 1 88 ? 22.169 -1.900 -12.116 1.00 52.16 88 ARG A CA 1
ATOM 662 C C . ARG A 1 88 ? 22.282 -0.571 -12.898 1.00 52.16 88 ARG A C 1
ATOM 664 O O . ARG A 1 88 ? 23.296 0.104 -12.769 1.00 52.16 88 ARG A O 1
ATOM 671 N N . LEU A 1 89 ? 21.252 -0.195 -13.655 1.00 48.84 89 LEU A N 1
ATOM 672 C CA . LEU A 1 89 ? 21.085 1.076 -14.360 1.00 48.84 89 LEU A CA 1
ATOM 673 C C . LEU A 1 89 ? 20.262 2.136 -13.580 1.00 48.84 89 LEU A C 1
ATOM 675 O O . LEU A 1 89 ? 20.209 3.282 -14.010 1.00 48.84 89 LEU A O 1
ATOM 679 N N . THR A 1 90 ? 19.664 1.807 -12.423 1.00 49.25 90 THR A N 1
ATOM 680 C CA . THR A 1 90 ? 18.736 2.687 -11.672 1.00 49.25 90 THR A CA 1
ATOM 681 C C . THR A 1 90 ? 18.926 2.582 -10.150 1.00 49.25 90 THR A C 1
ATOM 683 O O . THR A 1 90 ? 18.938 1.499 -9.569 1.00 49.25 90 THR A O 1
ATOM 686 N N . ALA A 1 91 ? 19.051 3.721 -9.467 1.00 50.06 91 ALA A N 1
ATOM 687 C CA . ALA A 1 91 ? 19.418 3.825 -8.050 1.00 50.06 91 ALA A CA 1
ATOM 688 C C . ALA A 1 91 ? 18.251 3.604 -7.055 1.00 50.06 91 ALA A C 1
ATOM 690 O O . ALA A 1 91 ? 18.033 4.430 -6.171 1.00 50.06 91 ALA A O 1
ATOM 691 N N . ARG A 1 92 ? 17.480 2.510 -7.159 1.00 58.19 92 ARG A N 1
ATOM 692 C CA . ARG A 1 92 ? 16.426 2.196 -6.165 1.00 58.19 92 ARG A CA 1
ATOM 693 C C . ARG A 1 92 ? 16.955 1.294 -5.041 1.00 58.19 92 ARG A C 1
ATOM 695 O O . ARG A 1 92 ? 17.516 0.224 -5.267 1.00 58.19 92 ARG A O 1
ATOM 702 N N . GLY A 1 93 ? 16.799 1.743 -3.794 1.00 60.50 93 GLY A N 1
ATOM 703 C CA . GLY A 1 93 ? 17.191 0.997 -2.596 1.00 60.50 93 GLY A CA 1
ATOM 704 C C . GLY A 1 93 ? 16.239 -0.165 -2.272 1.00 60.50 93 GLY A C 1
ATOM 705 O O . GLY A 1 93 ? 15.033 -0.072 -2.447 1.00 60.50 93 GLY A O 1
ATOM 706 N N . ARG A 1 94 ? 16.766 -1.273 -1.724 1.00 68.69 94 ARG A N 1
ATOM 707 C CA . ARG A 1 94 ? 15.991 -2.499 -1.389 1.00 68.69 94 ARG A CA 1
ATOM 708 C C . ARG A 1 94 ? 15.054 -2.349 -0.178 1.00 68.69 94 ARG A C 1
ATOM 710 O O . ARG A 1 94 ? 14.299 -3.263 0.147 1.00 68.69 94 ARG A O 1
ATOM 717 N N . ARG A 1 95 ? 15.227 -1.293 0.612 1.00 81.69 95 ARG A N 1
ATOM 718 C CA . ARG A 1 95 ? 14.443 -1.054 1.827 1.00 81.69 95 ARG A CA 1
ATOM 719 C C . ARG A 1 95 ? 13.487 0.080 1.527 1.00 81.69 95 ARG A C 1
ATOM 721 O O . ARG A 1 95 ? 13.925 1.078 0.971 1.00 81.69 95 ARG A O 1
ATOM 728 N N . ARG A 1 96 ? 12.232 -0.053 1.947 1.00 82.88 96 ARG A N 1
ATOM 729 C CA . ARG A 1 96 ? 11.273 1.042 1.813 1.00 82.88 96 ARG A CA 1
ATOM 730 C C . ARG A 1 96 ? 11.723 2.204 2.694 1.00 82.88 96 ARG A C 1
ATOM 732 O O . ARG A 1 96 ? 11.902 2.036 3.905 1.00 82.88 96 ARG A O 1
ATOM 739 N N . GLU A 1 97 ? 11.951 3.345 2.060 1.00 91.25 97 GLU A N 1
ATOM 740 C CA . GLU A 1 97 ? 12.313 4.600 2.715 1.00 91.25 97 GLU A CA 1
ATOM 741 C C . GLU A 1 97 ? 11.069 5.402 3.093 1.00 91.25 97 GLU A C 1
ATOM 743 O O . GLU A 1 97 ? 9.973 5.117 2.614 1.00 91.25 97 GLU A O 1
ATOM 748 N N . ALA A 1 98 ? 11.234 6.417 3.947 1.00 91.81 98 ALA A N 1
ATOM 749 C CA . ALA A 1 98 ? 10.124 7.254 4.402 1.00 91.81 98 ALA A CA 1
ATOM 750 C C . ALA A 1 98 ? 9.290 7.809 3.238 1.00 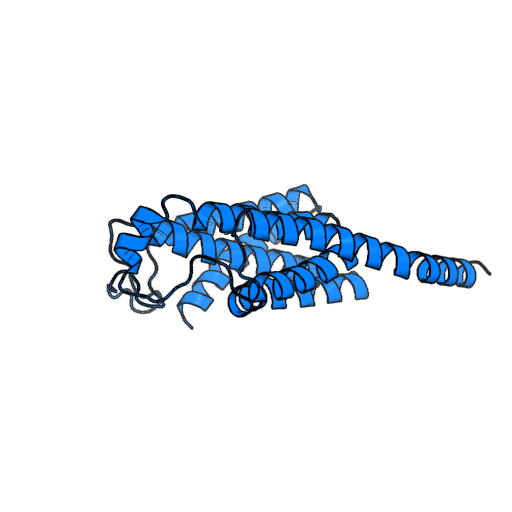91.81 98 ALA A C 1
ATOM 752 O O . ALA A 1 98 ? 8.069 7.713 3.281 1.00 91.81 98 ALA A O 1
ATOM 753 N N . ALA A 1 99 ? 9.939 8.300 2.176 1.00 89.81 99 ALA A N 1
ATOM 754 C CA . ALA A 1 99 ? 9.254 8.821 0.995 1.00 89.81 99 ALA A CA 1
ATOM 755 C C . ALA A 1 99 ? 8.352 7.764 0.335 1.00 89.81 99 ALA A C 1
ATOM 757 O O . ALA A 1 99 ? 7.184 8.032 0.088 1.00 89.81 99 ALA A O 1
ATOM 758 N N . GLN A 1 100 ? 8.844 6.535 0.145 1.00 88.25 100 GLN A N 1
ATOM 759 C CA . GLN A 1 100 ? 8.044 5.434 -0.408 1.00 88.25 100 GLN A CA 1
ATOM 760 C C . GLN A 1 100 ? 6.905 4.996 0.518 1.00 88.25 100 GLN A C 1
ATOM 762 O O . GLN A 1 100 ? 5.840 4.601 0.046 1.00 88.25 100 GLN A O 1
ATOM 767 N N . VAL A 1 101 ? 7.126 5.009 1.835 1.00 93.75 101 VAL A N 1
ATOM 768 C CA . VAL A 1 101 ? 6.085 4.644 2.805 1.00 93.75 101 VAL A CA 1
ATOM 769 C C . VAL A 1 101 ? 4.981 5.698 2.825 1.00 93.75 101 VAL A C 1
ATOM 771 O O . VAL A 1 101 ? 3.809 5.338 2.809 1.00 93.75 101 VAL A O 1
ATOM 774 N N . LEU A 1 102 ? 5.341 6.982 2.820 1.00 93.00 102 LEU A N 1
ATOM 775 C CA . LEU A 1 102 ? 4.384 8.086 2.827 1.00 93.00 102 LEU A CA 1
ATOM 776 C C . LEU A 1 102 ? 3.677 8.254 1.478 1.00 93.00 102 LEU A C 1
ATOM 778 O O . LEU A 1 102 ? 2.482 8.519 1.479 1.00 93.00 102 LEU A O 1
ATOM 782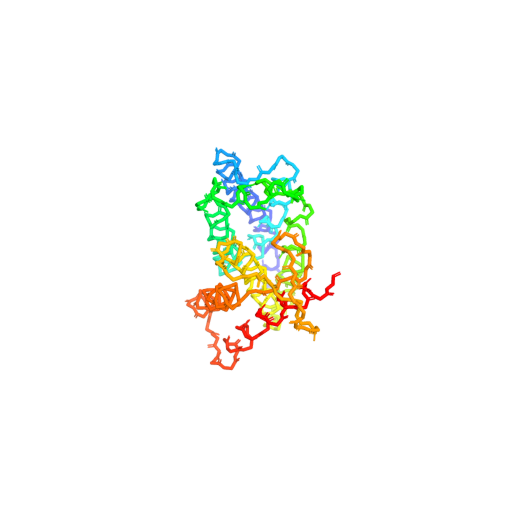 N N . ALA A 1 103 ? 4.358 8.032 0.352 1.00 89.06 103 ALA A N 1
ATOM 783 C CA . ALA A 1 103 ? 3.724 8.045 -0.968 1.00 89.06 103 ALA A CA 1
A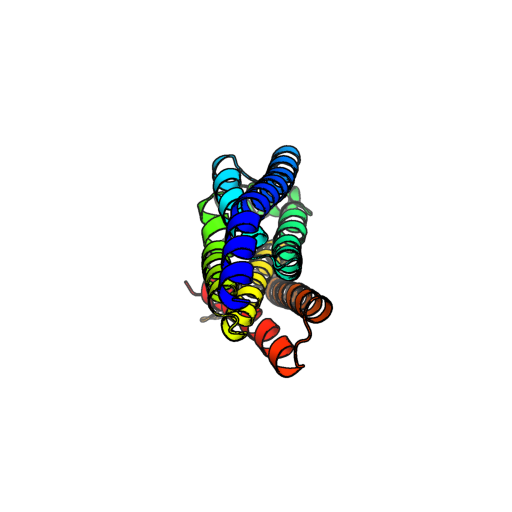TOM 784 C C . ALA A 1 103 ? 2.624 6.977 -1.068 1.00 89.06 103 ALA A C 1
ATOM 786 O O . ALA A 1 103 ? 1.498 7.273 -1.450 1.00 89.06 103 ALA A O 1
ATOM 787 N N . ASN A 1 104 ? 2.919 5.752 -0.623 1.00 90.81 104 ASN A N 1
ATOM 788 C CA . ASN A 1 104 ? 1.961 4.645 -0.679 1.00 90.81 104 ASN A CA 1
ATOM 789 C C . ASN A 1 104 ? 0.895 4.693 0.424 1.00 90.81 104 ASN A C 1
ATOM 791 O O . ASN A 1 104 ? -0.221 4.222 0.237 1.00 90.81 104 ASN A O 1
ATOM 795 N N . GLY A 1 105 ? 1.260 5.177 1.613 1.00 93.25 105 GLY A N 1
ATOM 796 C CA . GLY A 1 105 ? 0.437 5.064 2.816 1.00 93.25 105 GLY A CA 1
ATOM 797 C C . GLY A 1 105 ? -0.198 6.366 3.286 1.00 93.25 105 GLY A C 1
ATOM 798 O O . GLY A 1 105 ? -1.125 6.309 4.086 1.00 93.25 105 GLY A O 1
ATOM 799 N N . GLY A 1 106 ? 0.271 7.530 2.833 1.00 95.00 106 GLY A N 1
ATOM 800 C CA . GLY A 1 106 ? -0.152 8.833 3.352 1.00 95.00 106 GLY A CA 1
ATOM 801 C C . GLY A 1 106 ? -1.614 9.148 3.047 1.00 95.00 106 GLY A C 1
ATOM 802 O O . GLY A 1 106 ? -2.376 9.442 3.966 1.00 95.00 106 GLY A O 1
ATOM 803 N N . VAL A 1 107 ? -2.025 9.005 1.780 1.00 95.75 107 VAL A N 1
ATOM 804 C CA . VAL A 1 107 ? -3.427 9.194 1.358 1.00 95.75 107 VAL A CA 1
ATOM 805 C C . VAL A 1 107 ? -4.343 8.218 2.093 1.00 95.75 107 VAL A C 1
ATOM 807 O O . VAL A 1 107 ? -5.328 8.641 2.689 1.00 95.75 107 VAL A O 1
ATOM 810 N N . ALA A 1 108 ? -3.974 6.934 2.141 1.00 97.12 108 ALA A N 1
ATOM 811 C CA . ALA A 1 108 ? -4.727 5.934 2.892 1.00 97.12 108 ALA A CA 1
ATOM 812 C C . ALA A 1 108 ? -4.861 6.336 4.374 1.00 97.12 108 ALA A C 1
ATOM 814 O O . ALA A 1 108 ? -5.962 6.349 4.916 1.00 97.12 108 ALA A O 1
ATOM 815 N N . THR A 1 109 ? -3.768 6.759 5.012 1.00 97.38 109 THR A N 1
ATOM 816 C CA . THR A 1 109 ? -3.762 7.195 6.419 1.00 97.38 109 THR A CA 1
ATOM 817 C C . THR A 1 109 ? -4.719 8.365 6.666 1.00 97.38 109 THR A C 1
ATOM 819 O O . THR A 1 109 ? -5.448 8.366 7.656 1.00 97.38 109 THR A O 1
ATOM 822 N N . ALA A 1 110 ? -4.762 9.343 5.757 1.00 97.81 110 ALA A N 1
ATOM 823 C CA . ALA A 1 110 ? -5.711 10.448 5.847 1.00 97.81 110 ALA A CA 1
ATOM 824 C C . ALA A 1 110 ? -7.164 9.965 5.694 1.00 97.81 110 ALA A C 1
ATOM 826 O O . ALA A 1 110 ? -8.029 10.362 6.475 1.00 97.81 110 ALA A O 1
ATOM 827 N N . CYS A 1 111 ? -7.428 9.064 4.743 1.00 97.88 111 CYS A N 1
ATOM 828 C CA . CYS A 1 111 ? -8.757 8.493 4.533 1.00 97.88 111 CYS A CA 1
ATOM 829 C C . CYS A 1 111 ? -9.242 7.687 5.746 1.00 97.88 111 CYS A C 1
ATOM 831 O O . CYS A 1 111 ? -10.374 7.877 6.178 1.00 97.88 111 CYS A O 1
ATOM 833 N N . ILE A 1 112 ? -8.409 6.834 6.352 1.00 97.75 112 ILE A N 1
ATOM 834 C CA . ILE A 1 112 ? -8.842 6.064 7.530 1.00 97.75 112 ILE A CA 1
ATOM 835 C C . ILE A 1 112 ? -9.056 6.952 8.759 1.00 97.75 112 ILE A C 1
ATOM 837 O O . ILE A 1 112 ? -9.977 6.703 9.534 1.00 97.75 112 ILE A O 1
ATOM 841 N N . ALA A 1 113 ? -8.272 8.023 8.916 1.00 96.81 113 ALA A N 1
ATOM 842 C CA . ALA A 1 113 ? -8.520 9.018 9.955 1.00 96.81 113 ALA A CA 1
ATOM 843 C C . ALA A 1 113 ? -9.863 9.737 9.733 1.00 96.81 113 ALA A C 1
ATOM 845 O O . ALA A 1 113 ? -10.651 9.871 10.666 1.00 96.81 113 ALA A O 1
ATOM 846 N N . ALA A 1 114 ? -10.168 10.135 8.493 1.00 97.50 114 ALA A N 1
ATOM 847 C CA . ALA A 1 114 ? -11.458 10.731 8.148 1.00 97.50 114 ALA A CA 1
ATOM 848 C C . ALA A 1 114 ? -12.624 9.754 8.372 1.00 97.50 114 ALA A C 1
ATOM 850 O O . ALA A 1 114 ? -13.651 10.147 8.925 1.00 97.50 114 ALA A O 1
ATOM 851 N N . TYR A 1 115 ? -12.455 8.475 8.024 1.00 96.50 115 TYR A N 1
ATOM 852 C CA . TYR A 1 115 ? -13.438 7.430 8.312 1.00 96.50 115 TYR A CA 1
ATOM 853 C C . TYR A 1 115 ? -13.695 7.291 9.815 1.00 96.50 115 TYR A C 1
ATOM 855 O O . TYR A 1 115 ? -14.848 7.282 10.231 1.00 96.50 115 TYR A O 1
ATOM 863 N N . ALA A 1 116 ? -12.644 7.262 10.639 1.00 94.19 116 ALA A N 1
ATOM 864 C CA . ALA A 1 116 ? -12.780 7.155 12.092 1.00 94.19 116 ALA A CA 1
ATOM 865 C C . ALA A 1 116 ? -13.543 8.340 12.715 1.00 94.19 116 ALA A C 1
ATOM 867 O O . ALA A 1 116 ? -14.237 8.164 13.711 1.00 94.19 116 ALA A O 1
ATOM 868 N N . LEU A 1 117 ? -13.433 9.536 12.125 1.00 94.31 117 LEU A N 1
ATOM 869 C CA . LEU A 1 117 ? -14.120 10.741 12.603 1.00 94.31 117 LEU A CA 1
ATOM 870 C C . LEU A 1 117 ? -15.562 10.869 12.099 1.00 94.31 117 LEU A C 1
ATOM 872 O O . LEU A 1 117 ? -16.393 11.465 12.777 1.00 94.31 117 LEU A O 1
ATOM 876 N N . THR A 1 118 ? -15.849 10.370 10.897 1.00 95.81 118 THR A N 1
ATOM 877 C CA . THR A 1 118 ? -17.123 10.635 10.201 1.00 95.81 118 THR A CA 1
ATOM 878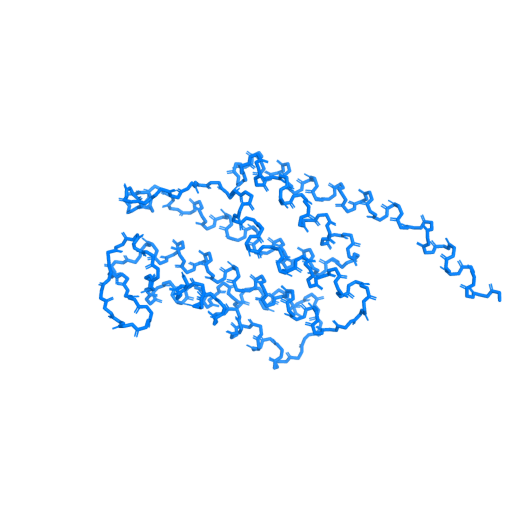 C C . THR A 1 118 ? -18.035 9.418 10.097 1.00 95.81 118 THR A C 1
ATOM 880 O O . THR A 1 118 ? -19.239 9.579 9.925 1.00 95.81 118 THR A O 1
ATOM 883 N N . GLY A 1 119 ? -17.478 8.206 10.153 1.00 93.25 119 GLY A N 1
ATOM 884 C CA . GLY A 1 119 ? -18.181 6.959 9.848 1.00 93.25 119 GLY A CA 1
ATOM 885 C C . GLY A 1 119 ? -18.574 6.795 8.373 1.00 93.25 119 GLY A C 1
ATOM 886 O O . GLY A 1 119 ? -19.249 5.825 8.034 1.00 93.25 119 GLY A O 1
ATOM 887 N N . ASP A 1 120 ? -18.179 7.715 7.485 1.00 94.62 120 ASP A N 1
ATOM 888 C CA . ASP A 1 120 ? -18.591 7.686 6.081 1.00 94.62 120 ASP A CA 1
ATOM 889 C C . ASP A 1 120 ? -17.797 6.639 5.283 1.00 94.62 120 ASP A C 1
ATOM 891 O O . ASP A 1 120 ? -16.583 6.747 5.081 1.00 94.62 120 ASP A O 1
ATOM 895 N N . ILE A 1 121 ? -18.516 5.638 4.773 1.00 93.12 121 ILE A N 1
ATOM 896 C CA . ILE A 1 121 ? -17.983 4.521 3.990 1.00 93.12 121 ILE A CA 1
ATOM 897 C C . ILE A 1 121 ? -17.178 4.958 2.754 1.00 93.12 121 ILE A C 1
ATOM 899 O O . ILE A 1 121 ? -16.310 4.210 2.306 1.00 93.12 121 ILE A O 1
ATOM 903 N N . HIS A 1 122 ? -17.388 6.155 2.201 1.00 95.44 122 HIS A N 1
ATOM 904 C CA . HIS A 1 122 ? -16.579 6.630 1.073 1.00 95.44 122 HIS A CA 1
ATOM 905 C C . HIS A 1 122 ? -15.102 6.789 1.458 1.00 95.44 122 HIS A C 1
ATOM 907 O O . HIS A 1 122 ? -14.222 6.450 0.664 1.00 95.44 122 HIS A O 1
ATOM 913 N N . TRP A 1 123 ? -14.811 7.216 2.692 1.00 96.94 123 TRP A N 1
ATOM 914 C CA . TRP A 1 123 ? -13.439 7.287 3.202 1.00 96.94 123 TRP A CA 1
ATOM 915 C C . TRP A 1 123 ? -12.823 5.905 3.394 1.00 96.94 123 TRP A C 1
ATOM 917 O O . TRP A 1 123 ? -11.643 5.704 3.108 1.00 96.94 123 TRP A O 1
ATOM 927 N N . TRP A 1 124 ? -13.634 4.932 3.807 1.00 96.12 124 TRP A N 1
ATOM 928 C CA . TRP A 1 124 ? -13.220 3.535 3.867 1.00 96.12 124 TRP A CA 1
ATOM 929 C C . TRP A 1 124 ? -12.860 2.986 2.483 1.00 96.12 124 TRP A C 1
ATOM 931 O O . TRP A 1 124 ? -11.787 2.413 2.292 1.00 96.12 124 TRP A O 1
ATOM 941 N N . LEU A 1 125 ? -13.721 3.203 1.488 1.00 96.56 125 LEU A N 1
ATOM 942 C CA . LEU A 1 125 ? -13.470 2.773 0.112 1.00 96.56 125 LEU A CA 1
ATOM 943 C C . LEU A 1 125 ? -12.237 3.464 -0.482 1.00 96.56 125 LEU A C 1
ATOM 945 O O . LEU A 1 125 ? -11.440 2.805 -1.146 1.00 96.56 125 LEU A O 1
ATOM 949 N N . ALA A 1 126 ? -12.036 4.753 -0.196 1.00 96.81 126 ALA A N 1
ATOM 950 C CA . ALA A 1 126 ? -10.842 5.489 -0.605 1.00 96.81 126 ALA A CA 1
ATOM 951 C C . ALA A 1 126 ? -9.565 4.931 0.046 1.00 96.81 126 ALA A C 1
ATOM 953 O O . ALA A 1 126 ? -8.554 4.761 -0.635 1.00 96.81 126 ALA A O 1
ATOM 954 N N . PHE A 1 127 ? -9.617 4.570 1.333 1.00 97.69 127 PHE A N 1
ATOM 955 C CA . PHE A 1 127 ? -8.525 3.889 2.032 1.00 97.69 127 PHE A CA 1
ATOM 956 C C . PHE A 1 127 ? -8.162 2.553 1.369 1.00 97.69 127 PHE A C 1
ATOM 958 O O . PHE A 1 127 ? -6.989 2.300 1.075 1.00 97.69 127 PHE A O 1
ATOM 965 N N . VAL A 1 128 ? -9.163 1.710 1.093 1.00 98.00 128 VAL A N 1
ATOM 966 C CA . VAL A 1 128 ? -8.944 0.414 0.436 1.00 98.00 128 VAL A CA 1
ATOM 967 C C . VAL A 1 128 ? -8.414 0.614 -0.985 1.00 98.00 128 VAL A C 1
ATOM 969 O O . VAL A 1 128 ? -7.449 -0.044 -1.373 1.00 98.00 128 VAL A O 1
ATOM 972 N N . GLY A 1 129 ? -8.996 1.542 -1.748 1.00 97.62 129 GLY A N 1
ATOM 973 C CA . GLY A 1 129 ? -8.565 1.881 -3.104 1.00 97.62 129 GLY A CA 1
ATOM 974 C C . GLY A 1 129 ? -7.121 2.383 -3.159 1.00 97.62 129 GLY A C 1
ATOM 975 O O . GLY A 1 129 ? -6.358 1.946 -4.020 1.00 97.62 129 GLY A O 1
ATOM 976 N N . ALA A 1 130 ? -6.707 3.217 -2.200 1.00 97.19 130 ALA A N 1
ATOM 977 C CA . ALA A 1 130 ? -5.331 3.695 -2.090 1.00 97.19 130 ALA A CA 1
ATOM 978 C C . ALA A 1 130 ? -4.338 2.541 -1.862 1.00 97.19 130 ALA A C 1
ATOM 980 O O . ALA A 1 130 ? -3.323 2.457 -2.555 1.00 97.19 130 ALA A O 1
ATOM 981 N N . TYR A 1 131 ? -4.644 1.596 -0.963 1.00 98.19 131 TYR A N 1
ATOM 982 C CA . TYR A 1 131 ? -3.787 0.417 -0.788 1.00 98.19 131 TYR A CA 1
ATOM 983 C C . TYR A 1 131 ? -3.860 -0.569 -1.954 1.00 98.19 131 TYR A C 1
ATOM 985 O O . TYR A 1 131 ? -2.854 -1.212 -2.256 1.00 98.19 131 TYR A O 1
ATOM 993 N N . ALA A 1 132 ? -4.998 -0.672 -2.642 1.00 98.31 132 ALA A N 1
ATOM 994 C CA . ALA A 1 132 ? -5.112 -1.464 -3.861 1.00 98.31 132 ALA A CA 1
ATOM 995 C C . ALA A 1 132 ? -4.223 -0.891 -4.974 1.00 98.31 132 ALA A C 1
ATOM 997 O O . ALA A 1 132 ? -3.543 -1.660 -5.653 1.00 98.31 132 ALA A O 1
ATOM 998 N N . ALA A 1 133 ? -4.163 0.439 -5.110 1.00 97.06 133 ALA A N 1
ATOM 999 C CA . ALA A 1 133 ? -3.264 1.124 -6.037 1.00 97.06 133 ALA A CA 1
ATOM 1000 C C . ALA A 1 133 ? -1.791 0.920 -5.671 1.00 97.06 133 ALA A C 1
ATOM 1002 O O . ALA A 1 133 ? -1.008 0.479 -6.510 1.00 97.06 133 ALA A O 1
ATOM 1003 N N . ALA A 1 134 ? -1.425 1.141 -4.406 1.00 96.06 134 ALA A N 1
ATOM 1004 C CA . ALA A 1 134 ? -0.053 0.948 -3.938 1.00 96.06 134 ALA A CA 1
ATOM 1005 C C . ALA A 1 134 ? 0.428 -0.510 -4.096 1.00 96.06 134 ALA A C 1
ATOM 1007 O O . ALA A 1 134 ? 1.588 -0.765 -4.440 1.00 96.06 134 ALA A O 1
ATOM 1008 N N . ASN A 1 135 ? -0.455 -1.488 -3.853 1.00 97.50 135 ASN A N 1
ATOM 1009 C CA . ASN A 1 135 ? -0.131 -2.901 -4.045 1.00 97.50 135 ASN A CA 1
ATOM 1010 C C . ASN A 1 135 ? -0.015 -3.251 -5.533 1.00 97.50 135 ASN A C 1
ATOM 1012 O O . ASN A 1 135 ? 0.906 -3.975 -5.906 1.00 97.50 135 ASN A O 1
ATOM 1016 N N . ALA A 1 136 ? -0.900 -2.716 -6.380 1.00 96.94 136 ALA A N 1
ATOM 1017 C CA . ALA A 1 136 ? -0.828 -2.889 -7.827 1.00 96.94 136 ALA A CA 1
ATOM 1018 C C . ALA A 1 136 ? 0.473 -2.320 -8.410 1.00 96.94 136 ALA A C 1
ATOM 1020 O O . ALA A 1 136 ? 1.148 -3.020 -9.163 1.00 96.94 136 ALA A O 1
ATOM 1021 N N . ASP A 1 137 ? 0.870 -1.110 -8.010 1.00 93.19 137 ASP A N 1
ATOM 1022 C CA . ASP A 1 137 ? 2.127 -0.488 -8.441 1.00 93.19 137 ASP A CA 1
ATOM 1023 C C . ASP A 1 137 ? 3.346 -1.331 -8.038 1.00 93.19 137 ASP A C 1
ATOM 1025 O O . ASP A 1 137 ? 4.188 -1.695 -8.871 1.00 93.19 137 ASP A O 1
ATOM 1029 N N . THR A 1 138 ? 3.401 -1.753 -6.768 1.00 92.94 138 THR A N 1
ATOM 1030 C CA . THR A 1 138 ? 4.523 -2.578 -6.304 1.00 92.94 138 THR A CA 1
ATOM 1031 C C . THR A 1 138 ? 4.555 -3.923 -7.034 1.00 92.94 138 THR A C 1
ATOM 1033 O O . THR A 1 138 ? 5.613 -4.373 -7.459 1.00 92.94 138 THR A O 1
ATOM 1036 N N . TRP A 1 139 ? 3.415 -4.588 -7.227 1.00 95.25 139 TRP A N 1
ATOM 1037 C CA . TRP A 1 139 ? 3.397 -5.874 -7.927 1.00 95.25 139 TRP A CA 1
ATOM 1038 C C . TRP A 1 139 ? 3.755 -5.735 -9.405 1.00 95.25 139 TRP A C 1
ATOM 1040 O O . TRP A 1 139 ? 4.511 -6.559 -9.929 1.00 95.25 139 TRP A O 1
ATOM 1050 N N . SER A 1 140 ? 3.263 -4.681 -10.053 1.00 93.12 140 SER A N 1
ATOM 1051 C CA . SER A 1 140 ? 3.557 -4.372 -11.449 1.00 93.12 140 SER A CA 1
ATOM 1052 C C . SER A 1 140 ? 5.044 -4.138 -11.672 1.00 93.12 140 SER A C 1
ATOM 1054 O O . SER A 1 140 ? 5.639 -4.770 -12.547 1.00 93.12 140 SER A O 1
ATOM 1056 N N . SER A 1 141 ? 5.673 -3.303 -10.844 1.00 88.62 141 SER A N 1
ATOM 1057 C CA . SER A 1 141 ? 7.102 -3.001 -10.960 1.00 88.62 141 SER A CA 1
ATOM 1058 C C . SER A 1 141 ? 7.982 -4.207 -10.610 1.00 88.62 141 SER A C 1
ATOM 1060 O O . SER A 1 141 ? 8.894 -4.548 -11.365 1.00 88.62 141 SER A O 1
ATOM 1062 N N . GLU A 1 142 ? 7.677 -4.923 -9.526 1.00 90.50 142 GLU A N 1
ATOM 1063 C CA . GLU A 1 142 ? 8.508 -6.033 -9.042 1.00 90.50 142 GLU A CA 1
ATOM 1064 C C . GLU A 1 142 ? 8.460 -7.272 -9.948 1.00 90.50 142 GLU A C 1
ATOM 1066 O O . GLU A 1 142 ? 9.483 -7.928 -10.172 1.00 90.50 142 GLU A O 1
ATOM 1071 N N . ILE A 1 143 ? 7.282 -7.612 -10.482 1.00 92.00 143 ILE A N 1
ATOM 1072 C CA . ILE A 1 143 ? 7.123 -8.742 -11.409 1.00 92.00 143 ILE A CA 1
ATOM 1073 C C . ILE A 1 143 ? 7.422 -8.307 -12.849 1.00 92.00 143 ILE A C 1
ATOM 1075 O O . ILE A 1 143 ? 8.051 -9.058 -13.599 1.00 92.00 143 ILE A O 1
ATOM 1079 N N . GLY A 1 144 ? 7.059 -7.080 -13.228 1.00 90.50 144 GLY A N 1
ATOM 1080 C CA . GLY A 1 144 ? 7.364 -6.504 -14.537 1.00 90.50 144 GLY A CA 1
ATOM 1081 C C . GLY A 1 144 ? 8.863 -6.378 -14.805 1.00 90.50 144 GLY A C 1
ATOM 1082 O O . GLY A 1 144 ? 9.295 -6.653 -15.923 1.00 90.50 144 GLY A O 1
ATOM 1083 N N . ALA A 1 145 ? 9.679 -6.099 -13.781 1.00 86.44 145 ALA A N 1
ATOM 1084 C CA . ALA A 1 145 ? 11.145 -6.093 -13.884 1.00 86.44 145 ALA A CA 1
ATOM 1085 C C . ALA A 1 145 ? 11.747 -7.449 -14.308 1.00 86.44 145 ALA A C 1
ATOM 1087 O O . ALA A 1 145 ? 12.907 -7.530 -14.713 1.00 86.44 145 ALA A O 1
ATOM 1088 N N . LEU A 1 146 ? 10.977 -8.537 -14.213 1.00 88.88 146 LEU A N 1
ATOM 1089 C CA . LEU A 1 146 ? 11.382 -9.879 -14.635 1.00 88.88 146 LEU A CA 1
ATOM 1090 C C . LEU A 1 146 ? 10.887 -10.249 -16.040 1.00 88.88 146 LEU A C 1
ATOM 1092 O O . LEU A 1 146 ? 11.131 -11.383 -16.476 1.00 88.88 146 LEU A O 1
ATOM 1096 N N . SER A 1 147 ? 10.192 -9.329 -16.716 1.00 89.62 147 SER A N 1
ATOM 1097 C CA . SER A 1 147 ? 9.676 -9.508 -18.070 1.00 89.62 147 SER A CA 1
ATOM 1098 C C . SER A 1 147 ? 10.818 -9.748 -19.064 1.00 89.62 147 SER A C 1
ATOM 1100 O O . SER A 1 147 ? 11.795 -9.001 -19.066 1.00 89.62 147 SER A O 1
ATOM 1102 N N . PRO A 1 148 ? 10.707 -10.759 -19.946 1.00 86.81 148 PRO A N 1
ATOM 1103 C CA . PRO A 1 148 ? 11.649 -10.939 -21.048 1.00 86.81 148 PRO A CA 1
ATOM 1104 C C . PRO A 1 148 ? 11.419 -9.932 -22.187 1.00 86.81 148 PRO A C 1
ATOM 1106 O O . PRO A 1 148 ? 12.275 -9.780 -23.052 1.00 86.81 148 PRO A O 1
ATOM 1109 N N . VAL A 1 149 ? 10.259 -9.266 -22.206 1.00 88.25 149 VAL A N 1
ATOM 1110 C CA . VAL A 1 149 ? 9.883 -8.259 -23.206 1.00 88.25 149 VAL A CA 1
ATOM 1111 C C . VAL A 1 149 ? 10.175 -6.866 -22.640 1.00 88.25 149 VAL A C 1
ATOM 1113 O O . VAL A 1 149 ? 9.787 -6.616 -21.491 1.00 88.25 149 VAL A O 1
ATOM 1116 N N . PRO A 1 150 ? 10.814 -5.962 -23.411 1.00 85.44 150 PRO A N 1
ATOM 1117 C CA . PRO A 1 150 ? 11.105 -4.609 -22.950 1.00 85.44 150 PRO A CA 1
ATOM 1118 C C . PRO A 1 150 ? 9.820 -3.850 -22.580 1.00 85.44 150 PRO A C 1
ATOM 1120 O O . PRO A 1 150 ? 8.782 -4.055 -23.225 1.00 85.44 150 PRO A O 1
ATOM 1123 N N . PRO A 1 151 ? 9.872 -2.982 -21.553 1.00 88.62 151 PRO A N 1
ATOM 1124 C CA . PRO A 1 151 ? 8.739 -2.144 -21.189 1.00 88.62 151 PRO A CA 1
ATOM 1125 C C . PRO A 1 151 ? 8.355 -1.210 -22.336 1.00 88.62 151 PRO A C 1
ATOM 1127 O O . PRO A 1 151 ? 9.159 -0.900 -23.216 1.00 88.62 151 PRO A O 1
ATOM 1130 N N . ARG A 1 152 ? 7.104 -0.755 -22.331 1.00 89.44 152 ARG A N 1
ATOM 1131 C CA . ARG A 1 152 ? 6.610 0.269 -23.251 1.00 89.44 152 ARG A CA 1
ATOM 1132 C C . ARG A 1 152 ? 6.056 1.435 -22.457 1.00 89.44 152 ARG A C 1
ATOM 1134 O O . ARG A 1 152 ? 5.437 1.233 -21.417 1.00 89.44 152 ARG A O 1
ATOM 1141 N N . HIS A 1 153 ? 6.256 2.642 -22.960 1.00 88.44 153 HIS A N 1
ATOM 1142 C CA . HIS A 1 153 ? 5.667 3.833 -22.368 1.00 88.44 153 HIS A CA 1
ATOM 1143 C C . HIS A 1 153 ? 4.135 3.730 -22.406 1.00 88.44 153 HIS A C 1
ATOM 1145 O O . HIS A 1 153 ? 3.568 3.461 -23.467 1.00 88.44 153 HIS A O 1
ATOM 1151 N N . VAL A 1 154 ? 3.461 3.997 -21.285 1.00 84.25 154 VAL A N 1
ATOM 1152 C CA . VAL A 1 154 ? 2.005 3.786 -21.150 1.00 84.25 154 VAL A CA 1
ATOM 1153 C C . VAL A 1 154 ? 1.173 4.582 -22.172 1.00 84.25 154 VAL A C 1
ATOM 1155 O O . VAL A 1 154 ? 0.265 4.030 -22.782 1.00 84.25 154 VAL A O 1
ATOM 1158 N N . LEU A 1 155 ? 1.530 5.848 -22.431 1.00 84.06 155 LEU A N 1
ATOM 1159 C CA . LEU A 1 155 ? 0.835 6.697 -23.412 1.00 84.06 155 LEU A CA 1
ATOM 1160 C C . LEU A 1 155 ? 1.268 6.474 -24.870 1.00 84.06 155 LEU A C 1
ATOM 1162 O O . LEU A 1 155 ? 0.431 6.365 -25.758 1.00 84.06 155 LEU A O 1
ATOM 1166 N N . THR A 1 156 ? 2.577 6.452 -25.146 1.00 85.44 156 THR A N 1
ATOM 1167 C CA . THR A 1 156 ? 3.087 6.446 -26.532 1.00 85.44 156 THR A CA 1
ATOM 1168 C C . THR A 1 156 ? 3.299 5.046 -27.102 1.00 85.44 156 THR A C 1
ATOM 1170 O O . THR A 1 156 ? 3.578 4.913 -28.293 1.00 85.44 156 THR A O 1
ATOM 1173 N N . LEU A 1 157 ? 3.216 4.006 -26.263 1.00 84.62 157 LEU A N 1
ATOM 1174 C CA . LEU A 1 157 ? 3.497 2.602 -26.586 1.00 84.62 157 LEU A CA 1
ATOM 1175 C C . LEU A 1 157 ? 4.896 2.348 -27.172 1.00 84.62 157 LEU A C 1
ATOM 1177 O O . LEU A 1 157 ? 5.176 1.254 -27.672 1.00 84.62 157 LEU A O 1
ATOM 1181 N N . ARG A 1 158 ? 5.794 3.337 -27.091 1.00 87.12 158 ARG A N 1
ATOM 1182 C CA . ARG A 1 158 ? 7.176 3.222 -27.554 1.00 87.12 158 ARG A CA 1
ATOM 1183 C C . ARG A 1 158 ? 7.959 2.298 -26.620 1.00 87.12 158 ARG A C 1
ATOM 1185 O O . ARG A 1 158 ? 7.766 2.394 -25.407 1.00 87.12 158 ARG A O 1
ATOM 1192 N N . PRO A 1 159 ? 8.831 1.422 -27.149 1.00 86.62 159 PRO A N 1
ATOM 1193 C CA . PRO A 1 159 ? 9.732 0.634 -26.321 1.00 86.62 159 PRO A CA 1
ATOM 1194 C C . PRO A 1 159 ? 10.615 1.543 -25.465 1.00 86.62 159 PRO A C 1
ATOM 1196 O O . PRO A 1 159 ? 11.161 2.525 -25.966 1.00 86.62 159 PRO A O 1
ATOM 1199 N N . LEU A 1 160 ? 10.747 1.190 -24.194 1.00 84.19 160 LEU A N 1
ATOM 1200 C CA . LEU A 1 160 ? 11.649 1.801 -23.229 1.00 84.19 160 LEU A CA 1
ATOM 1201 C C . LEU A 1 160 ? 12.718 0.787 -22.820 1.00 84.19 160 LEU A C 1
ATOM 1203 O O . LEU A 1 160 ? 12.549 -0.428 -22.994 1.00 84.19 160 LEU A O 1
ATOM 1207 N N . GLN A 1 161 ? 13.827 1.278 -22.277 1.00 78.75 161 GLN A N 1
ATOM 1208 C CA . GLN A 1 161 ? 14.827 0.399 -21.691 1.00 78.75 161 GLN A CA 1
ATOM 1209 C C . GLN A 1 161 ? 14.325 -0.116 -20.335 1.00 78.75 161 GLN A C 1
ATOM 1211 O O . GLN A 1 161 ? 13.622 0.594 -19.611 1.00 78.75 161 GLN A O 1
ATOM 1216 N N . PRO A 1 162 ? 14.654 -1.363 -19.957 1.00 72.25 162 PRO A N 1
ATOM 1217 C CA . PRO A 1 162 ? 14.400 -1.837 -18.603 1.00 72.25 162 PRO A CA 1
ATOM 1218 C C . PRO A 1 162 ? 15.029 -0.889 -17.570 1.00 72.25 162 PRO A C 1
ATOM 1220 O O . PRO A 1 162 ? 16.241 -0.693 -17.578 1.00 72.25 162 PRO A O 1
ATOM 1223 N N . GLY A 1 163 ? 14.203 -0.323 -16.688 1.00 66.94 163 GLY A N 1
ATOM 1224 C CA . GLY A 1 163 ? 14.626 0.649 -15.672 1.00 66.94 163 GLY A CA 1
ATOM 1225 C C . GLY A 1 163 ? 14.234 2.099 -15.969 1.00 66.94 163 GLY A C 1
ATOM 1226 O O . GLY A 1 163 ? 14.257 2.912 -15.048 1.00 66.94 163 GLY A O 1
ATOM 1227 N N . ASP A 1 164 ? 13.808 2.417 -17.195 1.00 71.56 164 ASP A N 1
ATOM 1228 C CA . ASP A 1 164 ? 13.239 3.731 -17.507 1.00 71.56 164 ASP A CA 1
ATOM 1229 C C . ASP A 1 164 ? 11.914 3.940 -16.753 1.00 71.56 164 ASP A C 1
ATOM 1231 O O . ASP A 1 164 ? 11.068 3.039 -16.672 1.00 71.56 164 ASP A O 1
ATOM 1235 N N . SER A 1 165 ? 11.713 5.148 -16.220 1.00 73.25 165 SER A N 1
ATOM 1236 C CA . SER A 1 165 ? 10.448 5.543 -15.592 1.00 73.25 165 SER A CA 1
ATOM 1237 C C . SER A 1 165 ? 9.286 5.501 -16.593 1.00 73.25 165 SER A C 1
ATOM 1239 O O . SER A 1 165 ? 9.458 5.767 -17.783 1.00 73.25 165 SER A O 1
ATOM 1241 N N . GLY A 1 166 ? 8.090 5.161 -16.105 1.00 74.75 166 GLY A N 1
ATOM 1242 C CA . GLY A 1 166 ? 6.851 5.127 -16.896 1.00 74.75 166 GLY A CA 1
ATOM 1243 C C . GLY A 1 166 ? 6.709 3.953 -17.875 1.00 74.75 166 GLY A C 1
ATOM 1244 O O . GLY A 1 166 ? 5.804 3.925 -18.719 1.00 74.75 166 GLY A O 1
ATOM 1245 N N . GLY A 1 167 ? 7.598 2.962 -17.774 1.00 82.06 167 GLY A N 1
ATOM 1246 C CA . GLY A 1 167 ? 7.550 1.739 -18.561 1.00 82.06 167 GLY A CA 1
ATOM 1247 C C . GLY A 1 167 ? 6.644 0.665 -17.971 1.00 82.06 167 GLY A C 1
ATOM 1248 O O . GLY A 1 167 ? 6.899 0.153 -16.884 1.00 82.06 167 GLY A O 1
ATOM 1249 N N . VAL A 1 168 ? 5.641 0.239 -18.741 1.00 88.75 168 VAL A N 1
ATOM 1250 C CA . VAL A 1 168 ? 4.755 -0.876 -18.384 1.00 88.75 168 VAL A CA 1
ATOM 1251 C C . VAL A 1 168 ? 5.032 -2.098 -19.261 1.00 88.75 168 VAL A C 1
ATOM 1253 O O . VAL A 1 168 ? 5.315 -1.996 -20.456 1.00 88.75 168 VAL A O 1
ATOM 1256 N N . THR A 1 169 ? 4.951 -3.288 -18.670 1.00 91.88 169 THR A N 1
ATOM 1257 C CA . THR A 1 169 ? 4.993 -4.569 -19.395 1.00 91.88 169 THR A CA 1
ATOM 1258 C C . THR A 1 169 ? 3.651 -5.272 -19.236 1.00 91.88 169 THR A C 1
ATOM 1260 O O . THR A 1 169 ? 2.960 -5.056 -18.245 1.00 91.88 169 THR A O 1
ATOM 1263 N N . VAL A 1 170 ? 3.280 -6.158 -20.168 1.00 92.56 170 VAL A N 1
ATOM 1264 C CA . VAL A 1 170 ? 2.056 -6.974 -20.018 1.00 92.56 170 VAL A CA 1
ATOM 1265 C C . VAL A 1 170 ? 2.127 -7.818 -18.744 1.00 92.56 170 VAL A C 1
ATOM 1267 O O . VAL A 1 170 ? 1.151 -7.919 -18.008 1.00 92.56 170 VAL A O 1
ATOM 1270 N N . LEU A 1 171 ? 3.306 -8.374 -18.449 1.00 94.06 171 LEU A N 1
ATOM 1271 C CA . LEU A 1 171 ? 3.546 -9.135 -17.228 1.00 94.06 171 LEU A CA 1
ATOM 1272 C C . LEU A 1 171 ? 3.345 -8.272 -15.969 1.00 94.06 171 LEU A C 1
ATOM 1274 O O . LEU A 1 171 ? 2.692 -8.720 -15.030 1.00 94.06 171 LEU A O 1
ATOM 1278 N N . GLY A 1 172 ? 3.859 -7.039 -15.971 1.00 93.50 172 GLY A N 1
ATOM 1279 C CA . GLY A 1 172 ? 3.635 -6.068 -14.900 1.00 93.50 172 GLY A CA 1
ATOM 1280 C C . GLY A 1 172 ? 2.161 -5.695 -14.758 1.00 93.50 172 GLY A C 1
ATOM 1281 O O . GLY A 1 172 ? 1.626 -5.751 -13.660 1.00 93.50 172 GLY A O 1
ATOM 1282 N N . LEU A 1 173 ? 1.454 -5.435 -15.860 1.00 93.69 173 LEU A N 1
ATOM 1283 C CA . LEU A 1 173 ? 0.032 -5.086 -15.824 1.00 93.69 173 LEU A CA 1
ATOM 1284 C C . LEU A 1 173 ? -0.828 -6.207 -15.218 1.00 93.69 173 LEU A C 1
ATOM 1286 O O . LEU A 1 173 ? -1.675 -5.946 -14.365 1.00 93.69 173 LEU A O 1
ATOM 1290 N N . LEU A 1 174 ? -0.583 -7.459 -15.617 1.00 96.12 174 LEU A N 1
ATOM 1291 C CA . LEU A 1 174 ? -1.273 -8.621 -15.048 1.00 96.12 174 LEU A CA 1
ATOM 1292 C C . LEU A 1 174 ? -0.946 -8.798 -13.560 1.00 96.12 174 LEU A C 1
ATOM 1294 O O . LEU A 1 174 ? -1.839 -9.075 -12.759 1.00 96.12 174 LEU A O 1
ATOM 1298 N N . ALA A 1 175 ? 0.319 -8.607 -13.182 1.00 96.31 175 ALA A N 1
ATOM 1299 C CA . ALA A 1 175 ? 0.746 -8.665 -11.791 1.00 96.31 175 ALA A CA 1
ATOM 1300 C C . ALA A 1 175 ? 0.121 -7.552 -10.938 1.00 96.31 175 ALA A C 1
ATOM 1302 O O . ALA A 1 175 ? -0.357 -7.827 -9.841 1.00 96.31 175 ALA A O 1
ATOM 1303 N N . GLY A 1 176 ? 0.075 -6.320 -11.446 1.00 96.31 176 GLY A N 1
ATOM 1304 C CA . GLY A 1 176 ? -0.569 -5.192 -10.779 1.00 96.31 176 GLY A CA 1
ATOM 1305 C C . GLY A 1 176 ? -2.069 -5.412 -10.611 1.00 96.31 176 GLY A C 1
ATOM 1306 O O . GLY A 1 176 ? -2.599 -5.234 -9.515 1.00 96.31 176 GLY A O 1
ATOM 1307 N N . GLY A 1 177 ? -2.740 -5.917 -11.652 1.00 97.25 177 GLY A N 1
ATOM 1308 C CA . GLY A 1 177 ? -4.141 -6.334 -11.574 1.00 97.25 177 GLY A CA 1
ATOM 1309 C C . GLY A 1 177 ? -4.372 -7.383 -10.483 1.00 97.25 177 GLY A C 1
ATOM 1310 O O . GLY A 1 177 ? -5.252 -7.209 -9.641 1.00 97.25 177 GLY A O 1
ATOM 1311 N N . ALA A 1 178 ? -3.536 -8.425 -10.425 1.00 98.00 178 ALA A N 1
ATOM 1312 C CA . ALA A 1 178 ? -3.598 -9.430 -9.362 1.00 98.00 178 ALA A CA 1
ATOM 1313 C C . ALA A 1 178 ? -3.350 -8.827 -7.965 1.00 98.00 178 ALA A C 1
ATOM 1315 O O . ALA A 1 178 ? -4.054 -9.169 -7.016 1.00 98.00 178 ALA A O 1
ATOM 1316 N N . GLY A 1 179 ? -2.402 -7.895 -7.839 1.00 97.75 179 GLY A N 1
ATOM 1317 C CA . GLY A 1 179 ? -2.134 -7.182 -6.589 1.00 97.75 179 GLY A CA 1
ATOM 1318 C C . GLY A 1 179 ? -3.340 -6.373 -6.103 1.00 97.75 179 GLY A C 1
ATOM 1319 O O . GLY A 1 179 ? -3.657 -6.405 -4.911 1.00 97.75 179 GLY A O 1
ATOM 1320 N N . SER A 1 180 ? -4.048 -5.706 -7.016 1.00 97.62 180 SER A N 1
ATOM 1321 C CA . SER A 1 180 ? -5.285 -4.984 -6.704 1.00 97.62 180 SER A CA 1
ATOM 1322 C C . SER A 1 180 ? -6.416 -5.930 -6.276 1.00 97.62 180 SER A C 1
ATOM 1324 O O . SER A 1 180 ? -7.059 -5.702 -5.250 1.00 97.62 180 SER A O 1
ATOM 1326 N N . VAL A 1 181 ? -6.597 -7.048 -6.996 1.00 98.00 181 VAL A N 1
ATOM 1327 C CA . VAL A 1 181 ? -7.582 -8.098 -6.664 1.00 98.00 181 VAL A CA 1
ATOM 1328 C C . VAL A 1 181 ? -7.359 -8.640 -5.255 1.00 98.00 181 VAL A C 1
ATOM 1330 O O . VAL A 1 181 ? -8.318 -8.796 -4.507 1.00 98.00 181 VAL A O 1
ATOM 1333 N N . VAL A 1 182 ? -6.107 -8.906 -4.870 1.00 98.44 182 VAL A N 1
ATOM 1334 C CA . VAL A 1 182 ? -5.780 -9.418 -3.529 1.00 98.44 182 VAL A CA 1
ATOM 1335 C C . VAL A 1 182 ? -6.242 -8.451 -2.438 1.00 98.44 182 VAL A C 1
ATOM 1337 O O . VAL A 1 182 ? -6.851 -8.883 -1.461 1.00 98.44 182 VAL A O 1
ATOM 1340 N N . VAL A 1 183 ? -6.003 -7.148 -2.609 1.00 98.31 183 VAL A N 1
ATOM 1341 C CA . VAL A 1 183 ? -6.441 -6.139 -1.632 1.00 98.31 183 VAL A CA 1
ATOM 1342 C C . VAL A 1 183 ? -7.966 -6.042 -1.589 1.00 98.31 183 VAL A C 1
ATOM 1344 O O . VAL A 1 183 ? -8.543 -6.042 -0.502 1.00 98.31 183 VAL A O 1
ATOM 1347 N N . ALA A 1 184 ? -8.624 -6.022 -2.750 1.00 97.50 184 ALA A N 1
ATOM 1348 C CA . ALA A 1 184 ? -10.081 -5.970 -2.841 1.00 97.50 184 ALA A CA 1
ATOM 1349 C C . ALA A 1 184 ? -10.752 -7.204 -2.210 1.00 97.50 184 ALA A C 1
ATOM 1351 O O . ALA A 1 184 ? -11.737 -7.072 -1.485 1.00 97.50 184 ALA A O 1
ATOM 1352 N N . ALA A 1 185 ? -10.187 -8.395 -2.425 1.00 97.38 185 ALA A N 1
ATOM 1353 C CA . ALA A 1 185 ? -10.678 -9.643 -1.849 1.00 97.38 185 ALA A CA 1
ATOM 1354 C C . ALA A 1 185 ? -10.544 -9.662 -0.321 1.00 97.38 185 ALA A C 1
ATOM 1356 O O . ALA A 1 185 ? -11.481 -10.064 0.368 1.00 97.38 185 ALA A O 1
ATOM 1357 N N . VAL A 1 186 ? -9.414 -9.188 0.220 1.00 97.94 186 VAL A N 1
ATOM 1358 C CA . VAL A 1 186 ? -9.254 -9.048 1.675 1.00 97.94 186 VAL A CA 1
ATOM 1359 C C . VAL A 1 186 ? -10.262 -8.049 2.227 1.00 97.94 186 VAL A C 1
ATOM 1361 O O . VAL A 1 186 ? -10.929 -8.365 3.206 1.00 97.94 186 VAL A O 1
ATOM 1364 N N . ALA A 1 187 ? -10.423 -6.888 1.588 1.00 97.12 187 ALA A N 1
ATOM 1365 C CA . ALA A 1 187 ? -11.387 -5.880 2.018 1.00 97.12 187 ALA A CA 1
ATOM 1366 C C . ALA A 1 187 ? -12.824 -6.423 2.050 1.00 97.12 187 ALA A C 1
ATOM 1368 O O . ALA A 1 187 ? -13.526 -6.208 3.034 1.00 97.12 187 ALA A O 1
ATOM 1369 N N . TRP A 1 188 ? -13.225 -7.180 1.025 1.00 96.75 188 TRP A N 1
ATOM 1370 C CA . TRP A 1 188 ? -14.530 -7.843 0.963 1.00 96.75 188 TRP A CA 1
ATOM 1371 C C . TRP A 1 188 ? -14.712 -8.922 2.042 1.00 96.75 188 TRP A C 1
ATOM 1373 O O . TRP A 1 188 ? -15.805 -9.084 2.578 1.00 96.75 188 TRP A O 1
ATOM 1383 N N . ALA A 1 189 ? -13.645 -9.643 2.398 1.00 96.69 189 ALA A N 1
ATOM 1384 C CA . ALA A 1 189 ? -13.695 -10.673 3.436 1.00 96.69 189 ALA A CA 1
ATOM 1385 C C . ALA A 1 189 ? -13.815 -10.096 4.857 1.00 96.69 189 ALA A C 1
ATOM 1387 O O . ALA A 1 189 ? -14.396 -10.737 5.732 1.00 96.69 189 ALA A O 1
ATOM 1388 N N . VAL A 1 190 ? -13.251 -8.908 5.103 1.00 94.81 190 VAL A N 1
ATOM 1389 C CA . VAL A 1 190 ? -13.243 -8.283 6.439 1.00 94.81 190 VAL A CA 1
ATOM 1390 C C . VAL A 1 190 ? -14.359 -7.259 6.636 1.00 94.81 190 VAL A C 1
ATOM 1392 O O . VAL A 1 190 ? -14.716 -6.958 7.774 1.00 94.81 190 VAL A O 1
ATOM 1395 N N . HIS A 1 191 ? -14.912 -6.724 5.549 1.00 91.94 191 HIS A N 1
ATOM 1396 C CA . HIS A 1 191 ? -15.986 -5.742 5.564 1.00 91.94 191 HIS A CA 1
ATOM 1397 C C . HIS A 1 191 ? -17.014 -6.085 4.477 1.00 91.94 191 HIS A C 1
ATOM 1399 O O . HIS A 1 191 ? -16.621 -6.306 3.332 1.00 91.94 191 HIS A O 1
ATOM 1405 N N . PRO A 1 192 ? -18.326 -6.095 4.777 1.00 89.56 192 PRO A N 1
ATOM 1406 C CA . PRO A 1 192 ? -19.343 -6.382 3.773 1.00 89.56 192 PRO A CA 1
ATOM 1407 C C . PRO A 1 192 ? -19.340 -5.273 2.717 1.00 89.56 192 PRO A C 1
ATOM 1409 O O . PRO A 1 192 ? -19.775 -4.152 2.975 1.00 89.56 192 PRO A O 1
ATOM 1412 N N . LEU A 1 193 ? -18.800 -5.580 1.540 1.00 91.75 193 LEU A N 1
ATOM 1413 C CA . LEU A 1 193 ? -18.813 -4.700 0.376 1.00 91.75 193 LEU A CA 1
ATOM 1414 C C . LEU A 1 193 ? -19.756 -5.267 -0.683 1.00 91.75 193 LEU A C 1
ATOM 1416 O O . LEU A 1 193 ? -19.814 -6.481 -0.901 1.00 91.75 193 LEU A O 1
ATOM 1420 N N . GLY A 1 194 ? -20.479 -4.377 -1.358 1.00 94.31 194 GLY A N 1
ATOM 1421 C CA . GLY A 1 194 ? -21.237 -4.728 -2.553 1.00 94.31 194 GLY A CA 1
ATOM 1422 C C . GLY A 1 194 ? -20.302 -5.086 -3.709 1.00 94.31 194 GLY A C 1
ATOM 1423 O O . GLY A 1 194 ? -19.172 -4.601 -3.781 1.00 94.31 194 GLY A O 1
ATOM 1424 N N . PHE A 1 195 ? -20.781 -5.902 -4.649 1.00 93.12 195 PHE A N 1
ATOM 1425 C CA . PHE A 1 195 ? -19.999 -6.301 -5.826 1.00 93.12 195 PHE A CA 1
ATOM 1426 C C . PHE A 1 195 ? -19.443 -5.091 -6.596 1.00 93.12 195 PHE A C 1
ATOM 1428 O O . PHE A 1 195 ? -18.269 -5.069 -6.956 1.00 93.12 195 PHE A O 1
ATOM 1435 N N . GLU A 1 196 ? -20.256 -4.046 -6.769 1.00 94.88 196 GLU A N 1
ATOM 1436 C CA . GLU A 1 196 ? -19.846 -2.807 -7.435 1.00 94.88 196 GLU A CA 1
ATOM 1437 C C . GLU A 1 196 ? -18.668 -2.126 -6.728 1.00 94.88 196 GLU A C 1
ATOM 1439 O O . GLU A 1 196 ? -17.725 -1.696 -7.385 1.00 94.88 196 GLU A O 1
ATOM 1444 N N . GLN A 1 197 ? -18.663 -2.091 -5.393 1.00 94.50 197 GLN A N 1
ATOM 1445 C CA . GLN A 1 197 ? -17.581 -1.492 -4.605 1.00 94.50 197 GLN A CA 1
ATOM 1446 C C . GLN A 1 197 ? -16.276 -2.280 -4.751 1.00 94.50 197 GLN A C 1
ATOM 1448 O O . GLN A 1 197 ? -15.208 -1.686 -4.881 1.00 94.50 197 GLN A O 1
ATOM 1453 N N . VAL A 1 198 ? -16.356 -3.614 -4.781 1.00 93.88 198 VAL A N 1
ATOM 1454 C CA . VAL A 1 198 ? -15.189 -4.476 -5.029 1.00 93.88 198 VAL A CA 1
ATOM 1455 C C . VAL A 1 198 ? -14.607 -4.195 -6.414 1.00 93.88 198 VAL A C 1
ATOM 1457 O O . VAL A 1 198 ? -13.399 -3.995 -6.547 1.00 93.88 198 VAL A O 1
ATOM 1460 N N . VAL A 1 199 ? -15.463 -4.101 -7.436 1.00 94.94 199 VAL A N 1
ATOM 1461 C CA . VAL A 1 199 ? -15.044 -3.754 -8.802 1.00 94.94 199 VAL A CA 1
ATOM 1462 C C . VAL A 1 199 ? -14.430 -2.351 -8.853 1.00 94.94 199 VAL A C 1
ATOM 1464 O O . VAL A 1 199 ? -13.380 -2.178 -9.470 1.00 94.94 199 VAL A O 1
ATOM 1467 N N . MET A 1 200 ? -15.015 -1.364 -8.167 1.00 94.38 200 MET A N 1
ATOM 1468 C CA . MET A 1 200 ? -14.464 -0.005 -8.080 1.00 94.38 200 MET A CA 1
ATOM 1469 C C . MET A 1 200 ? -13.078 0.016 -7.432 1.00 94.38 200 MET A C 1
ATOM 1471 O O . MET A 1 200 ? -12.185 0.679 -7.950 1.00 94.38 200 MET A O 1
ATOM 1475 N N . VAL A 1 201 ? -12.866 -0.729 -6.343 1.00 94.94 201 VAL A N 1
ATOM 1476 C CA . VAL A 1 201 ? -11.549 -0.846 -5.695 1.00 94.94 201 VAL A CA 1
ATOM 1477 C C . VAL A 1 201 ? -10.533 -1.487 -6.639 1.00 94.94 201 VAL A C 1
ATOM 1479 O O . VAL A 1 201 ? -9.410 -0.995 -6.752 1.00 94.94 201 VAL A O 1
ATOM 1482 N N . MET A 1 202 ? -10.920 -2.556 -7.340 1.00 94.56 202 MET A N 1
ATOM 1483 C CA . MET A 1 202 ? -10.037 -3.249 -8.281 1.00 94.56 202 MET A CA 1
ATOM 1484 C C . MET A 1 202 ? -9.622 -2.352 -9.453 1.00 94.56 202 MET A C 1
ATOM 1486 O O . MET A 1 202 ? -8.436 -2.215 -9.764 1.00 94.56 202 MET A O 1
ATOM 1490 N N . LEU A 1 203 ? -10.601 -1.721 -10.105 1.00 94.31 203 LEU A N 1
ATOM 1491 C CA . LEU A 1 203 ? -10.351 -0.841 -11.244 1.00 94.31 203 LEU A CA 1
ATOM 1492 C C . LEU A 1 203 ? -9.632 0.435 -10.808 1.00 94.31 203 LEU A C 1
ATOM 1494 O O . LEU A 1 203 ? -8.657 0.825 -11.442 1.00 94.31 203 LEU A O 1
ATOM 1498 N N . GLY A 1 204 ? -10.062 1.049 -9.706 1.00 92.94 204 GLY A N 1
ATOM 1499 C CA . GLY A 1 204 ? -9.433 2.237 -9.136 1.00 92.94 204 GLY A CA 1
ATOM 1500 C C . GLY A 1 204 ? -7.988 1.981 -8.720 1.00 92.94 204 GLY A C 1
ATOM 1501 O O . GLY A 1 204 ? -7.121 2.801 -9.007 1.00 92.94 204 GLY A O 1
ATOM 1502 N N . GLY A 1 205 ? -7.699 0.815 -8.134 1.00 92.81 205 GLY A N 1
ATOM 1503 C CA . GLY A 1 205 ? -6.337 0.410 -7.802 1.00 92.81 205 GLY A CA 1
ATOM 1504 C C . GLY A 1 205 ? -5.454 0.261 -9.042 1.00 92.81 205 GLY A C 1
ATOM 1505 O O . GLY A 1 205 ? -4.372 0.844 -9.116 1.00 92.81 205 GLY A O 1
ATOM 1506 N N . LEU A 1 206 ? -5.930 -0.468 -10.056 1.00 92.31 206 LEU A N 1
ATOM 1507 C CA . LEU A 1 206 ? -5.177 -0.639 -11.300 1.00 92.31 206 LEU A CA 1
ATOM 1508 C C . LEU A 1 206 ? -4.952 0.699 -12.021 1.00 92.31 206 LEU A C 1
ATOM 1510 O O . LEU A 1 206 ? -3.822 1.010 -12.394 1.00 92.31 206 LEU A O 1
ATOM 1514 N N . LEU A 1 207 ? -5.998 1.512 -12.174 1.00 92.31 207 LEU A N 1
ATOM 1515 C CA . LEU A 1 207 ? -5.907 2.831 -12.804 1.00 92.31 207 LEU A CA 1
ATOM 1516 C C . LEU A 1 207 ? -4.988 3.770 -12.020 1.00 92.31 207 LEU A C 1
ATOM 1518 O O . LEU A 1 207 ? -4.159 4.436 -12.630 1.00 92.31 207 LEU A O 1
ATOM 1522 N N . GLY A 1 208 ? -5.074 3.775 -10.689 1.00 88.94 208 GLY A N 1
ATOM 1523 C CA . GLY A 1 208 ? -4.182 4.550 -9.827 1.00 88.94 208 GLY A CA 1
ATOM 1524 C C . GLY A 1 208 ? -2.710 4.203 -10.056 1.00 88.94 208 GLY A C 1
ATOM 1525 O O . GLY A 1 208 ? -1.894 5.104 -10.221 1.00 88.94 208 GLY A O 1
ATOM 1526 N N . SER A 1 209 ? -2.381 2.910 -10.174 1.00 87.81 209 SER A N 1
ATOM 1527 C CA . SER A 1 209 ? -1.005 2.480 -10.482 1.00 87.81 209 SER A CA 1
ATOM 1528 C C . SER A 1 209 ? -0.535 2.893 -11.884 1.00 87.81 209 SER A C 1
ATOM 1530 O O . SER A 1 209 ? 0.634 3.209 -12.095 1.00 87.81 209 SER A O 1
ATOM 1532 N N . LEU A 1 210 ? -1.449 2.932 -12.858 1.00 87.00 210 LEU A N 1
ATOM 1533 C CA . LEU A 1 210 ? -1.132 3.386 -14.212 1.00 87.00 210 LEU A CA 1
ATOM 1534 C C . LEU A 1 210 ? -0.932 4.898 -14.273 1.00 87.00 210 LEU A C 1
ATOM 1536 O O . LEU A 1 210 ? -0.070 5.351 -15.018 1.00 87.00 210 LEU A O 1
ATOM 1540 N N . LEU A 1 211 ? -1.697 5.665 -13.493 1.00 85.38 211 LEU A N 1
ATOM 1541 C CA . LEU A 1 211 ? -1.518 7.111 -13.375 1.00 85.38 211 LEU A CA 1
ATOM 1542 C C . LEU A 1 211 ? -0.161 7.454 -12.755 1.00 85.38 211 LEU A C 1
ATOM 1544 O O . LEU A 1 211 ? 0.501 8.352 -13.262 1.00 85.38 211 LEU A O 1
ATOM 1548 N N . ASP A 1 212 ? 0.295 6.705 -11.747 1.00 77.88 212 ASP A N 1
ATOM 1549 C CA . ASP A 1 212 ? 1.651 6.872 -11.196 1.00 77.88 212 ASP A CA 1
ATOM 1550 C C . ASP A 1 212 ? 2.735 6.589 -12.248 1.00 77.88 212 ASP A C 1
ATOM 1552 O O . ASP A 1 212 ? 3.760 7.252 -12.288 1.00 77.88 212 ASP A O 1
ATOM 1556 N N . SER A 1 213 ? 2.471 5.673 -13.187 1.00 76.75 213 SER A N 1
ATOM 1557 C CA . SER A 1 213 ? 3.370 5.413 -14.322 1.00 76.75 213 SER A CA 1
ATOM 1558 C C . SER A 1 213 ? 3.342 6.503 -15.408 1.00 76.75 213 SER A C 1
ATOM 1560 O O . SER A 1 213 ? 4.154 6.458 -16.332 1.00 76.75 213 SER A O 1
ATOM 1562 N N . VAL A 1 214 ? 2.391 7.440 -15.365 1.00 77.50 214 VAL A N 1
ATOM 1563 C CA . VAL A 1 214 ? 2.342 8.597 -16.278 1.00 77.50 214 VAL A CA 1
ATOM 1564 C C . VAL A 1 214 ? 3.110 9.795 -15.707 1.00 77.50 214 VAL A C 1
ATOM 1566 O O . VAL A 1 214 ? 3.616 10.596 -16.494 1.00 77.50 214 VAL A O 1
ATOM 1569 N N . LEU A 1 215 ? 3.150 9.927 -14.375 1.00 64.44 215 LEU A N 1
ATOM 1570 C CA . LEU A 1 215 ? 3.760 11.038 -13.632 1.00 64.44 215 LEU A CA 1
ATOM 1571 C C . LEU A 1 215 ? 5.279 10.867 -13.459 1.00 64.44 215 LEU A C 1
ATOM 1573 O O . LEU A 1 215 ? 5.956 11.919 -13.400 1.00 64.44 215 LEU A O 1
#

pLDDT: mean 88.47, std 11.61, range [48.84, 98.44]

Secondary structure (DSSP, 8-state):
-HHHHHHHHHHHHHHHHHHHHHHHHHHHHHHHHHHT-B-HHHHHHHHHHHHHHHHT--HHHHHHHHHHHHHHHHHHHTTHHHHHHHHTTS---SSB-HHHHHHHHHHHHHHHHHHHHH--HHHHHHHHHHHHHHHHHHHHHHHHTT-SSPPEETTT--B--TT-TTEE-HHHHHHHHHHHHHHHHHHHHHS---HHHHHHHHHHHHHHHHHHTT-

Foldseek 3Di:
DVVVVVVVVVVVCLVVQLVVQLVVQLVVLVVCVVVQQADPQRSVLSSLLSSLQSSLVAVLSVLLVCLLSVVLSVLLPVVVVVLCVQCVVDPDDSHQHNVLSCQQRVQLSVLSNVCSVPVDCVSVLSNLLSSLQSQLLSQLLSQVSVDPDAFAQLPPRHGDRRNDALTGDPRSLVRSLVSQLSSLVSSCVRDPDDPVSSVCSSVSSSVSSNVNSVD

Sequence (215 aa):
MSASADSEEQVQGLPVSLLLAAFLAAGVVLSALRLRWLSPSGALAAFLVGWVTFASGSWQAAAVLLTFFVTSSALSRWRAERKRRMERLTARGRRREAAQVLANGGVATACIAAYALTGDIHWWLAFVGAYAAANADTWSSEIGALSPVPPRHVLTLRPLQPGDSGGVTVLGLLAGGAGSVVVAAVAWAVHPLGFEQVVMVMLGGLLGSLLDSVL

Radius of gyration: 18.74 Å; chains: 1; bounding box: 50×25×60 Å